Protein AF-A0A8E2F9S1-F1 (afdb_monomer)

Nearest PDB structures (foldseek):
  6ywy-assembly1_S  TM=9.553E-01  e=2.170E-17  Neurospora crassa
  5mrc-assembly1_S  TM=6.883E-01  e=2.221E-14  Saccharomyces cerevisiae
  6xyw-assembly1_Ax  TM=8.025E-01  e=1.502E-08  Arabidopsis thaliana
  8apo-assembly1_Av  TM=7.778E-01  e=6.413E-06  Polytomella magna
  6yxy-assembly1_A1  TM=6.066E-01  e=1.728E-06  Trypanosoma brucei brucei

Structure (mmCIF, N/CA/C/O backbone):
data_AF-A0A8E2F9S1-F1
#
_entry.id   AF-A0A8E2F9S1-F1
#
loop_
_atom_site.group_PDB
_atom_site.id
_atom_site.type_symbol
_atom_site.label_atom_id
_atom_site.label_alt_id
_atom_site.label_comp_id
_atom_site.label_asym_id
_atom_site.label_entity_id
_atom_site.label_seq_id
_atom_site.pdbx_PDB_ins_code
_atom_site.Cartn_x
_atom_site.Cartn_y
_atom_site.Cartn_z
_atom_site.occupancy
_atom_site.B_iso_or_equiv
_atom_site.auth_seq_id
_atom_site.auth_comp_id
_atom_site.auth_asym_id
_atom_site.auth_atom_id
_atom_site.pdbx_PDB_model_num
ATOM 1 N N . MET A 1 1 ? 66.927 34.282 13.862 1.00 52.62 1 MET A N 1
ATOM 2 C CA . MET A 1 1 ? 66.039 33.132 14.138 1.00 52.62 1 MET A CA 1
ATOM 3 C C . MET A 1 1 ? 65.272 33.416 15.421 1.00 52.62 1 MET A C 1
ATOM 5 O O . MET A 1 1 ? 65.876 33.395 16.481 1.00 52.62 1 MET A O 1
ATOM 9 N N . THR A 1 2 ? 63.978 33.720 15.330 1.00 56.97 2 THR A N 1
ATOM 10 C CA . THR A 1 2 ? 63.054 33.782 16.477 1.00 56.97 2 THR A CA 1
ATOM 11 C C . THR A 1 2 ? 61.694 33.226 16.023 1.00 56.97 2 THR A C 1
ATOM 13 O O . THR A 1 2 ? 61.196 33.645 14.975 1.00 56.97 2 THR A O 1
ATOM 16 N N . PRO A 1 3 ? 61.105 32.235 16.719 1.00 60.38 3 PRO A N 1
ATOM 17 C CA . PRO A 1 3 ? 59.860 31.612 16.282 1.00 60.38 3 PRO A CA 1
ATOM 18 C C . PRO A 1 3 ? 58.632 32.412 16.741 1.00 60.38 3 PRO A C 1
ATOM 20 O O . PRO A 1 3 ? 58.531 32.848 17.886 1.00 60.38 3 PRO A O 1
ATOM 23 N N . ARG A 1 4 ? 57.668 32.578 15.829 1.00 46.56 4 ARG A N 1
ATOM 24 C CA . ARG A 1 4 ? 56.371 33.220 16.076 1.00 46.56 4 ARG A CA 1
ATOM 25 C C . ARG A 1 4 ? 55.439 32.220 16.772 1.00 46.56 4 ARG A C 1
ATOM 27 O O . ARG A 1 4 ? 55.034 31.232 16.165 1.00 46.56 4 ARG A O 1
ATOM 34 N N . LEU A 1 5 ? 55.106 32.468 18.037 1.00 54.34 5 LEU A N 1
ATOM 35 C CA . LEU A 1 5 ? 54.156 31.663 18.812 1.00 54.34 5 LEU A CA 1
ATOM 36 C C . LEU A 1 5 ? 52.737 31.810 18.230 1.00 54.34 5 LEU A C 1
ATOM 38 O O . LEU A 1 5 ? 52.198 32.913 18.162 1.00 54.34 5 LEU A O 1
ATOM 42 N N . SER A 1 6 ? 52.137 30.698 17.794 1.00 53.41 6 SER A N 1
ATOM 43 C CA . SER A 1 6 ? 50.745 30.630 17.335 1.00 53.41 6 SER A CA 1
ATOM 44 C C . SER A 1 6 ? 49.848 30.187 18.490 1.00 53.41 6 SER A C 1
ATOM 46 O O . SER A 1 6 ? 49.828 29.017 18.866 1.00 53.41 6 SER A O 1
ATOM 48 N N . THR A 1 7 ? 49.092 31.121 19.057 1.00 58.75 7 THR A N 1
ATOM 49 C CA . THR A 1 7 ? 48.005 30.839 19.996 1.00 58.75 7 THR A CA 1
ATOM 50 C C . THR A 1 7 ? 46.744 30.475 19.208 1.00 58.75 7 THR A C 1
ATOM 52 O O . THR A 1 7 ? 46.027 31.338 18.706 1.00 58.75 7 THR A O 1
ATOM 55 N N . ARG A 1 8 ? 46.445 29.177 19.071 1.00 49.56 8 ARG A N 1
ATOM 56 C CA . ARG A 1 8 ? 45.107 28.735 18.643 1.00 49.56 8 ARG A CA 1
ATOM 57 C C . ARG A 1 8 ? 44.165 28.799 19.841 1.00 49.56 8 ARG A C 1
ATOM 59 O O . ARG A 1 8 ? 44.206 27.938 20.713 1.00 49.56 8 ARG A O 1
ATOM 66 N N . LEU A 1 9 ? 43.308 29.816 19.866 1.00 54.69 9 LEU A N 1
ATOM 67 C CA . LEU A 1 9 ? 42.156 29.868 20.762 1.00 54.69 9 LEU A CA 1
ATOM 68 C C . LEU A 1 9 ? 41.190 28.729 20.398 1.00 54.69 9 LEU A C 1
ATOM 70 O O . LEU A 1 9 ? 40.634 28.687 19.301 1.00 54.69 9 LEU A O 1
ATOM 74 N N . SER A 1 10 ? 41.023 27.787 21.324 1.00 55.84 10 SER A N 1
ATOM 75 C CA . SER A 1 10 ? 40.004 26.739 21.272 1.00 55.84 10 SER A CA 1
ATOM 76 C C . SER A 1 10 ? 38.640 27.355 21.588 1.00 55.84 10 SER A C 1
ATOM 78 O O . SER A 1 10 ? 38.343 27.624 22.751 1.00 55.84 10 SER A O 1
ATOM 80 N N . TYR A 1 11 ? 37.799 27.567 20.576 1.00 64.06 11 TYR A N 1
ATOM 81 C CA . TYR A 1 11 ? 36.396 27.917 20.800 1.00 64.06 11 TYR A CA 1
ATOM 82 C C . TYR A 1 11 ? 35.568 26.650 21.075 1.00 64.06 11 TYR A C 1
ATOM 84 O O . TYR A 1 11 ? 35.703 25.670 20.337 1.00 64.06 11 TYR A O 1
ATOM 92 N N . PRO A 1 12 ? 34.697 26.643 22.101 1.00 65.62 12 PRO A N 1
ATOM 93 C CA . PRO A 1 12 ? 33.777 25.534 22.324 1.00 65.62 12 PRO A CA 1
ATOM 94 C C . PRO A 1 12 ? 32.719 25.479 21.204 1.00 65.62 12 PRO A C 1
ATOM 96 O O . PRO A 1 12 ? 32.306 26.529 20.701 1.00 65.62 12 PRO A O 1
ATOM 99 N N . PRO A 1 13 ? 32.230 24.288 20.811 1.00 53.56 13 PRO A N 1
ATOM 100 C CA . PRO A 1 13 ? 31.151 24.191 19.840 1.00 53.56 13 PRO A CA 1
ATOM 101 C C . PRO A 1 13 ? 29.851 24.725 20.455 1.00 53.56 13 PRO A C 1
ATOM 103 O O . PRO A 1 13 ? 29.312 24.155 21.405 1.00 53.56 13 PRO A O 1
ATOM 106 N N . LEU A 1 14 ? 29.338 25.824 19.898 1.00 53.44 14 LEU A N 1
ATOM 107 C CA . LEU A 1 14 ? 28.022 26.350 20.243 1.00 53.44 14 LEU A CA 1
ATOM 108 C C . LEU A 1 14 ? 26.940 25.352 19.820 1.00 53.44 14 LEU A C 1
ATOM 110 O O . LEU A 1 14 ? 26.700 25.104 18.637 1.00 53.44 14 LEU A O 1
ATOM 114 N N . ILE A 1 15 ? 26.273 24.795 20.823 1.00 52.88 15 ILE A N 1
ATOM 115 C CA . ILE A 1 15 ? 25.060 24.002 20.684 1.00 52.88 15 ILE A CA 1
ATOM 116 C C . ILE A 1 15 ? 23.927 24.933 20.227 1.00 52.88 15 ILE A C 1
ATOM 118 O O . ILE A 1 15 ? 23.469 25.791 20.971 1.00 52.88 15 ILE A O 1
ATOM 122 N N . GLY A 1 16 ? 23.502 24.732 18.978 1.00 53.75 16 GLY A N 1
ATOM 123 C CA . GLY A 1 16 ? 22.133 24.882 18.481 1.00 53.75 16 GLY A CA 1
ATOM 124 C C . GLY A 1 16 ? 21.368 26.170 18.792 1.00 53.75 16 GLY A C 1
ATOM 125 O O . GLY A 1 16 ? 20.613 26.221 19.757 1.00 53.75 16 GLY A O 1
ATOM 126 N N . LEU A 1 17 ? 21.372 27.117 17.851 1.00 51.41 17 LEU A N 1
ATOM 127 C CA . LEU A 1 17 ? 20.273 28.071 17.691 1.00 51.41 17 LEU A CA 1
ATOM 128 C C . LEU A 1 17 ? 19.871 28.178 16.214 1.00 51.41 17 LEU A C 1
ATOM 130 O O . LEU A 1 17 ? 20.616 28.674 15.379 1.00 51.41 17 LEU A O 1
ATOM 134 N N . LEU A 1 18 ? 18.667 27.666 15.938 1.00 51.56 18 LEU A N 1
ATOM 135 C CA . LEU A 1 18 ? 17.682 28.147 14.964 1.00 51.56 18 LEU A CA 1
ATOM 136 C C . LEU A 1 18 ? 18.242 28.698 13.639 1.00 51.56 18 LEU A C 1
ATOM 138 O O . LEU A 1 18 ? 18.649 29.853 13.545 1.00 51.56 18 LEU A O 1
ATOM 142 N N . SER A 1 19 ? 18.139 27.895 12.575 1.00 49.69 19 SER A N 1
ATOM 143 C CA . SER A 1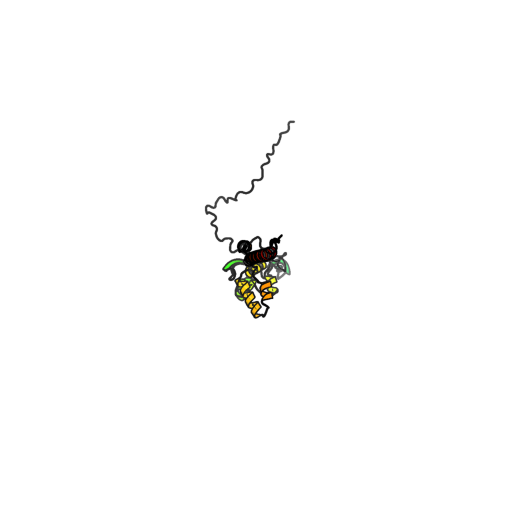 19 ? 18.320 28.353 11.193 1.00 49.69 19 SER A CA 1
ATOM 144 C C . SER A 1 19 ? 17.330 29.486 10.881 1.00 49.69 19 SER A C 1
ATOM 146 O O . SER A 1 19 ? 16.155 29.256 10.594 1.00 49.69 19 SER A O 1
ATOM 148 N N . ARG A 1 20 ? 17.805 30.731 10.970 1.00 49.84 20 ARG A N 1
ATOM 149 C CA . ARG A 1 20 ? 17.087 31.928 10.534 1.00 49.84 20 ARG A CA 1
ATOM 150 C C . ARG A 1 20 ? 17.219 32.025 9.017 1.00 49.84 20 ARG A C 1
ATOM 152 O O . ARG A 1 20 ? 18.251 32.440 8.503 1.00 49.84 20 ARG A O 1
ATOM 159 N N . ARG A 1 21 ? 16.176 31.629 8.284 1.00 59.28 21 ARG A N 1
ATOM 160 C CA . ARG A 1 21 ? 16.015 32.039 6.881 1.00 59.28 21 ARG A CA 1
ATOM 161 C C . ARG A 1 21 ? 15.730 33.545 6.875 1.00 59.28 21 ARG A C 1
ATOM 163 O O . ARG A 1 21 ? 14.731 33.971 7.441 1.00 59.28 21 ARG A O 1
ATOM 170 N N . THR A 1 22 ? 16.607 34.336 6.268 1.00 63.94 22 THR A N 1
ATOM 171 C CA . THR A 1 22 ? 16.687 35.803 6.416 1.00 63.94 22 THR A CA 1
ATOM 172 C C . THR A 1 22 ? 15.621 36.615 5.669 1.00 63.94 22 THR A C 1
ATOM 174 O O . THR A 1 22 ? 15.589 37.827 5.829 1.00 63.94 22 THR A O 1
ATOM 177 N N . PHE A 1 23 ? 14.720 35.989 4.902 1.00 61.00 23 PHE A N 1
ATOM 178 C CA . PHE A 1 23 ? 13.752 36.712 4.055 1.00 61.00 23 PHE A CA 1
ATOM 179 C C . PHE A 1 23 ? 12.280 36.310 4.244 1.00 61.00 23 PHE A C 1
ATOM 181 O O . PHE A 1 23 ? 11.447 36.623 3.402 1.00 61.00 23 PHE A O 1
ATOM 188 N N . SER A 1 24 ? 11.923 35.612 5.325 1.00 57.34 24 SER A N 1
ATOM 189 C CA . SER A 1 24 ? 10.526 35.221 5.576 1.00 57.34 24 SER A CA 1
ATOM 190 C C . SER A 1 24 ? 9.942 36.023 6.740 1.00 57.34 24 SER A C 1
ATOM 192 O 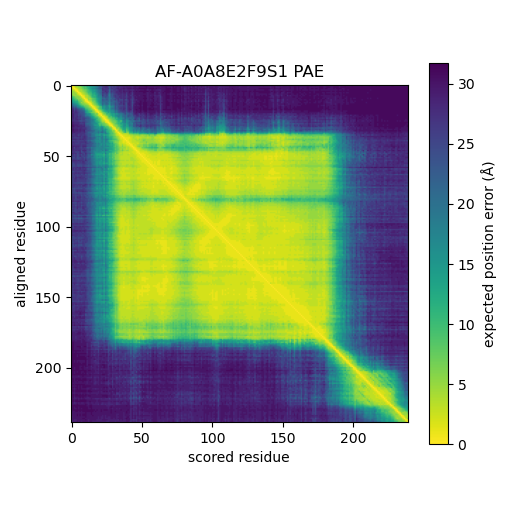O . SER A 1 24 ? 10.261 35.741 7.890 1.00 57.34 24 SER A O 1
ATOM 194 N N . THR A 1 25 ? 9.083 37.006 6.451 1.00 58.59 25 THR A N 1
ATOM 195 C CA . THR A 1 25 ? 8.365 37.819 7.459 1.00 58.59 25 THR A CA 1
ATOM 196 C C . THR A 1 25 ? 7.097 37.148 7.985 1.00 58.59 25 THR A C 1
ATOM 198 O O . THR A 1 25 ? 6.573 37.540 9.025 1.00 58.59 25 THR A O 1
ATOM 201 N N . THR A 1 26 ? 6.599 36.108 7.311 1.00 62.69 26 THR A N 1
ATOM 202 C CA . THR A 1 26 ? 5.490 35.308 7.831 1.00 62.69 26 THR A CA 1
ATOM 203 C C . THR A 1 26 ? 5.991 34.480 9.009 1.00 62.69 26 THR A C 1
ATOM 205 O O . THR A 1 26 ? 6.916 33.675 8.838 1.00 62.69 26 THR A O 1
ATOM 208 N N . SER A 1 27 ? 5.370 34.631 10.186 1.00 60.75 27 SER A N 1
ATOM 209 C CA . SER A 1 27 ? 5.527 33.650 11.261 1.00 60.75 27 SER A CA 1
ATOM 210 C C . SER A 1 27 ? 5.254 32.267 10.670 1.00 60.75 27 SER A C 1
ATOM 212 O O . SER A 1 27 ? 4.405 32.126 9.783 1.00 60.75 27 SER A O 1
ATOM 214 N N . ALA A 1 28 ? 6.011 31.250 11.088 1.00 55.88 28 ALA A N 1
ATOM 215 C CA . ALA A 1 28 ? 5.680 29.877 10.743 1.00 55.88 28 ALA A CA 1
ATOM 216 C C . ALA A 1 28 ? 4.325 29.575 11.388 1.00 55.88 28 ALA A C 1
ATOM 218 O O . ALA A 1 28 ? 4.248 29.072 12.507 1.00 55.88 28 ALA A O 1
ATOM 219 N N . CYS A 1 29 ? 3.243 29.945 10.705 1.00 40.78 29 CYS A N 1
ATOM 220 C CA . CYS A 1 29 ? 1.934 29.416 10.976 1.00 40.78 29 CYS A CA 1
ATOM 221 C C . CYS A 1 29 ? 2.131 27.904 11.031 1.00 40.78 29 CYS A C 1
ATOM 223 O O . CYS A 1 29 ? 2.765 27.312 10.150 1.00 40.78 29 CYS A O 1
ATOM 225 N N . LEU A 1 30 ? 1.658 27.294 12.116 1.00 50.62 30 LEU A N 1
ATOM 226 C CA . LEU A 1 30 ? 1.561 25.849 12.285 1.00 50.62 30 LEU A CA 1
ATOM 227 C C . LEU A 1 30 ? 0.539 25.312 11.276 1.00 50.62 30 LEU A C 1
ATOM 229 O O . LEU A 1 30 ? -0.478 24.734 11.637 1.00 50.62 30 LEU A O 1
ATOM 233 N N . ALA A 1 31 ? 0.753 25.572 9.992 1.00 50.75 31 ALA A N 1
ATOM 234 C CA . ALA A 1 31 ? -0.027 24.990 8.940 1.00 50.75 31 ALA A CA 1
ATOM 235 C C . ALA A 1 31 ? 0.140 23.471 9.053 1.00 50.75 31 ALA A C 1
ATOM 237 O O . ALA A 1 31 ? 1.223 22.964 9.369 1.00 50.75 31 ALA A O 1
ATOM 238 N N . ASP A 1 32 ? -0.946 22.758 8.769 1.00 54.75 32 ASP A N 1
ATOM 239 C CA . ASP A 1 32 ? -1.101 21.298 8.731 1.00 54.75 32 ASP A CA 1
ATOM 240 C C . ASP A 1 32 ? -0.203 20.602 7.668 1.00 54.75 32 ASP A C 1
ATOM 242 O O . ASP A 1 32 ? -0.564 19.621 7.012 1.00 54.75 32 ASP A O 1
ATOM 246 N N . ILE A 1 33 ? 1.018 21.099 7.463 1.00 53.12 33 ILE A N 1
ATOM 247 C CA . ILE A 1 33 ? 1.984 20.682 6.444 1.00 53.12 33 ILE A CA 1
ATOM 248 C C . ILE A 1 33 ? 2.510 19.260 6.733 1.00 53.12 33 ILE A C 1
ATOM 250 O O . ILE A 1 33 ? 3.060 18.607 5.844 1.00 53.12 33 ILE A O 1
ATOM 254 N N . GLY A 1 34 ? 2.314 18.742 7.952 1.00 60.06 34 GLY A N 1
ATOM 255 C CA . GLY A 1 34 ? 2.818 17.434 8.382 1.00 60.06 34 GLY A CA 1
ATOM 256 C C . GLY A 1 34 ? 1.763 16.364 8.664 1.00 60.06 34 GLY A C 1
ATOM 257 O O . GLY A 1 34 ? 2.061 15.184 8.488 1.00 60.06 34 GLY A O 1
ATOM 258 N N . SER A 1 35 ? 0.537 16.732 9.055 1.00 70.00 35 SER A N 1
ATOM 259 C CA . SER A 1 35 ? -0.456 15.804 9.637 1.00 70.00 35 SER A CA 1
ATOM 260 C C . SER A 1 35 ? -0.994 14.746 8.663 1.00 70.00 35 SER A C 1
ATOM 262 O O . SER A 1 35 ? -1.555 13.731 9.079 1.00 70.00 35 SER A O 1
ATOM 264 N N . HIS A 1 36 ? -0.769 14.951 7.366 1.00 82.94 36 HIS A N 1
ATOM 265 C CA . HIS A 1 36 ? -1.200 14.083 6.275 1.00 82.94 36 HIS A CA 1
ATOM 266 C C . HIS A 1 36 ? -0.135 13.062 5.826 1.00 82.94 36 HIS A C 1
ATOM 268 O O . HIS A 1 36 ? -0.418 12.210 4.983 1.00 82.94 36 HIS A O 1
ATOM 274 N N . ARG A 1 37 ? 1.111 13.134 6.316 1.00 87.94 37 ARG A N 1
ATOM 275 C CA . ARG A 1 37 ? 2.156 12.148 5.977 1.00 87.94 37 ARG A CA 1
ATOM 276 C C . ARG A 1 37 ? 2.021 10.910 6.858 1.00 87.94 37 ARG A C 1
ATOM 278 O O . ARG A 1 37 ? 1.741 11.020 8.046 1.00 87.94 37 ARG A O 1
ATOM 285 N N . ILE A 1 38 ? 2.308 9.731 6.303 1.00 88.38 38 ILE A N 1
ATOM 286 C CA . ILE A 1 38 ? 2.265 8.469 7.069 1.00 88.38 38 ILE A CA 1
ATOM 287 C C . ILE A 1 38 ? 3.197 8.515 8.284 1.00 88.38 38 ILE A C 1
ATOM 289 O O . ILE A 1 38 ? 2.829 8.045 9.354 1.00 88.38 38 ILE A O 1
ATOM 293 N N . GLU A 1 39 ? 4.372 9.125 8.136 1.00 87.31 39 GLU A N 1
ATOM 294 C CA . GLU A 1 39 ? 5.349 9.273 9.220 1.00 87.31 39 GLU A CA 1
ATOM 295 C C . GLU A 1 39 ? 4.801 10.078 10.404 1.00 87.31 39 GLU A C 1
ATOM 297 O O . GLU A 1 39 ? 5.100 9.745 11.541 1.00 87.31 39 GLU A O 1
ATOM 302 N N . ALA A 1 40 ? 3.951 11.080 10.159 1.00 88.00 40 ALA A N 1
ATOM 303 C CA . ALA A 1 40 ? 3.324 11.867 11.221 1.00 88.00 40 ALA A CA 1
ATOM 304 C C . ALA A 1 40 ? 2.119 11.156 11.858 1.00 88.00 40 ALA A C 1
ATOM 306 O O . ALA A 1 40 ? 1.779 11.407 13.011 1.00 88.00 40 ALA A O 1
ATOM 307 N N . LEU A 1 41 ? 1.455 10.262 11.115 1.00 87.06 41 LEU A N 1
ATOM 308 C CA . LEU A 1 41 ? 0.332 9.469 11.628 1.00 87.06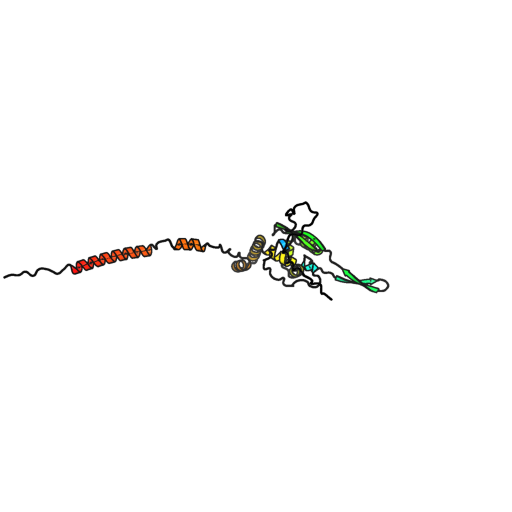 41 LEU A CA 1
ATOM 309 C C . LEU A 1 41 ? 0.780 8.389 12.621 1.00 87.06 41 LEU A C 1
ATOM 311 O O . LEU A 1 41 ? -0.052 7.884 13.383 1.00 87.06 41 LEU A O 1
ATOM 315 N N . ILE A 1 42 ? 2.057 8.013 12.589 1.00 87.44 42 ILE A N 1
ATOM 316 C CA . ILE A 1 42 ? 2.658 6.955 13.396 1.00 87.44 42 ILE A CA 1
ATOM 317 C C . ILE A 1 42 ? 3.488 7.604 14.510 1.00 87.44 42 ILE A C 1
ATOM 319 O O . ILE A 1 42 ? 4.359 8.418 14.216 1.00 87.44 42 ILE A O 1
ATOM 323 N N . PRO A 1 43 ? 3.266 7.255 15.788 1.00 85.44 43 PRO A N 1
ATOM 324 C CA . PRO A 1 43 ? 4.086 7.799 16.863 1.00 85.44 43 PRO A CA 1
ATOM 325 C C . PRO A 1 43 ? 5.521 7.265 16.751 1.00 85.44 43 PRO A C 1
ATOM 327 O O . PRO A 1 43 ? 5.722 6.077 16.501 1.00 85.44 43 PRO A O 1
ATOM 330 N N . GLN A 1 44 ? 6.512 8.133 16.965 1.00 85.19 44 GLN A N 1
ATOM 331 C CA . GLN A 1 44 ? 7.935 7.821 16.750 1.00 85.19 44 GLN A CA 1
ATOM 332 C C . GLN A 1 44 ? 8.413 6.593 17.544 1.00 85.19 44 GLN A C 1
ATOM 334 O O . GLN A 1 44 ? 9.203 5.804 17.037 1.00 85.19 44 GLN A O 1
ATOM 339 N N . ASN A 1 45 ? 7.865 6.386 18.745 1.00 87.31 45 ASN A N 1
ATOM 340 C CA . ASN A 1 45 ? 8.262 5.308 19.656 1.00 87.31 45 ASN A CA 1
ATOM 341 C C . ASN A 1 45 ? 7.390 4.041 19.534 1.00 87.31 45 ASN A C 1
ATOM 343 O O . ASN A 1 45 ? 7.439 3.172 20.405 1.00 87.31 45 ASN A O 1
ATOM 347 N N . ALA A 1 46 ? 6.543 3.919 18.503 1.00 88.25 46 ALA A N 1
ATOM 348 C CA . ALA A 1 46 ? 5.756 2.702 18.313 1.00 88.25 46 ALA A CA 1
ATOM 349 C C . ALA A 1 46 ? 6.626 1.531 17.844 1.00 88.25 46 ALA A C 1
ATOM 351 O O . ALA A 1 46 ? 7.276 1.594 16.802 1.00 88.25 46 ALA A O 1
ATOM 352 N N . ARG A 1 47 ? 6.534 0.408 18.563 1.00 91.75 47 ARG A N 1
ATOM 353 C CA . ARG A 1 47 ? 7.092 -0.873 18.125 1.00 91.75 47 ARG A CA 1
ATOM 354 C C . ARG A 1 47 ? 6.163 -1.516 17.092 1.00 91.75 47 ARG A C 1
ATOM 356 O O . ARG A 1 47 ? 5.174 -2.155 17.448 1.00 91.75 47 ARG A O 1
ATOM 363 N N . ILE A 1 48 ? 6.466 -1.303 15.815 1.00 91.88 48 ILE A N 1
ATOM 364 C CA . ILE A 1 48 ? 5.738 -1.888 14.680 1.00 91.88 48 ILE A CA 1
ATOM 365 C C . ILE A 1 48 ? 6.370 -3.248 14.352 1.00 91.88 48 ILE A C 1
ATOM 367 O O . ILE A 1 48 ? 7.595 -3.339 14.366 1.00 91.88 48 ILE A O 1
ATOM 371 N N . PRO A 1 49 ? 5.579 -4.295 14.054 1.00 94.19 49 PRO A N 1
ATOM 372 C CA . PRO A 1 49 ? 6.122 -5.558 13.569 1.00 94.19 49 PRO A CA 1
ATOM 373 C C . PRO A 1 49 ? 6.906 -5.377 12.269 1.00 94.19 49 PRO A C 1
ATOM 375 O O . PRO A 1 49 ? 6.493 -4.605 11.395 1.00 94.19 49 PRO A O 1
ATOM 378 N N . ASP A 1 50 ? 7.977 -6.146 12.110 1.00 95.50 50 ASP A N 1
ATOM 379 C CA . ASP A 1 50 ? 8.741 -6.155 10.869 1.00 95.50 50 ASP A CA 1
ATOM 380 C C . ASP A 1 50 ? 7.882 -6.650 9.702 1.00 95.50 50 ASP A C 1
ATOM 382 O O . ASP A 1 50 ? 6.990 -7.491 9.846 1.00 95.50 50 ASP A O 1
ATOM 386 N N . TYR A 1 51 ? 8.115 -6.073 8.528 1.00 96.31 51 TYR A N 1
ATOM 387 C CA . TYR A 1 51 ? 7.420 -6.479 7.314 1.00 96.31 51 TYR A CA 1
ATOM 388 C C . TYR A 1 51 ? 7.977 -7.834 6.840 1.00 96.31 51 TYR A C 1
ATOM 390 O O . TYR A 1 51 ? 9.193 -7.924 6.659 1.00 96.31 51 TYR A O 1
ATOM 398 N N . PRO A 1 52 ? 7.139 -8.862 6.584 1.00 96.94 52 PRO A N 1
ATOM 399 C CA . PRO A 1 52 ? 7.595 -10.237 6.338 1.00 96.94 52 PRO A CA 1
ATOM 400 C C . PRO A 1 52 ? 8.592 -10.389 5.183 1.00 96.94 52 PRO A C 1
ATOM 402 O O . PRO A 1 52 ? 9.461 -11.248 5.243 1.00 96.94 52 PRO A O 1
ATOM 405 N N . TYR A 1 53 ? 8.495 -9.552 4.145 1.00 96.19 53 TYR A N 1
ATOM 406 C CA . TYR A 1 53 ? 9.379 -9.623 2.973 1.00 96.19 53 TYR A CA 1
ATOM 407 C C . TYR A 1 53 ? 10.545 -8.621 3.017 1.00 96.19 53 TYR A C 1
ATOM 409 O O . TYR A 1 53 ? 11.318 -8.538 2.065 1.00 96.19 53 TYR A O 1
ATOM 417 N N . GLY A 1 54 ? 10.668 -7.839 4.095 1.00 96.81 54 GLY A N 1
ATOM 418 C CA . GLY A 1 54 ? 11.712 -6.826 4.249 1.00 96.81 54 GLY A CA 1
ATOM 419 C C . GLY A 1 54 ? 11.639 -5.654 3.249 1.00 96.81 54 GLY A C 1
ATOM 420 O O . GLY A 1 54 ? 10.759 -5.578 2.384 1.00 96.81 54 GLY A O 1
ATOM 421 N N . PRO A 1 55 ? 12.532 -4.660 3.382 1.00 96.69 55 PRO A N 1
ATOM 422 C CA . PRO A 1 55 ? 12.610 -3.549 2.442 1.00 96.69 55 PRO A CA 1
ATOM 423 C C . PRO A 1 55 ? 13.185 -3.983 1.090 1.00 96.69 55 PRO A C 1
ATOM 425 O O . PRO A 1 55 ? 14.042 -4.858 0.994 1.00 96.69 55 PRO A O 1
ATOM 428 N N . SER A 1 56 ? 12.759 -3.312 0.020 1.00 96.62 56 SER A N 1
ATOM 429 C CA . SER A 1 56 ? 13.360 -3.509 -1.300 1.00 96.62 56 SER A CA 1
ATOM 430 C C . SER A 1 56 ? 14.749 -2.863 -1.372 1.00 96.62 56 SER A C 1
ATOM 432 O O . SER A 1 56 ? 14.923 -1.695 -1.010 1.00 9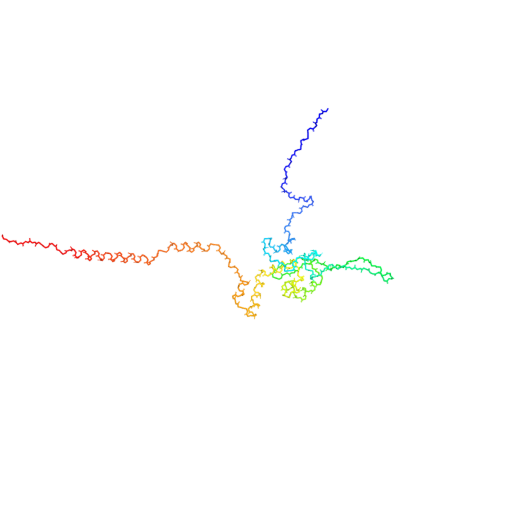6.62 56 SER A O 1
ATOM 434 N N . HIS A 1 57 ? 15.732 -3.615 -1.868 1.00 95.81 57 HIS A N 1
ATOM 435 C CA . HIS A 1 57 ? 17.123 -3.162 -1.988 1.00 95.81 57 HIS A CA 1
ATOM 436 C C . HIS A 1 57 ? 17.439 -2.560 -3.364 1.00 95.81 57 HIS A C 1
ATOM 438 O O . HIS A 1 57 ? 18.204 -1.603 -3.453 1.00 95.81 57 HIS A O 1
ATOM 444 N N . ILE A 1 58 ? 16.798 -3.074 -4.421 1.00 94.38 58 ILE A N 1
ATOM 445 C CA . ILE A 1 58 ? 17.060 -2.692 -5.819 1.00 94.38 58 ILE A CA 1
ATOM 446 C C . ILE A 1 58 ? 16.458 -1.319 -6.139 1.00 94.38 58 ILE A C 1
ATOM 448 O O . ILE A 1 58 ? 17.125 -0.445 -6.680 1.00 94.38 58 ILE A O 1
ATOM 452 N N . TYR A 1 59 ? 15.191 -1.103 -5.776 1.00 96.50 59 TYR A N 1
ATOM 453 C CA . TYR A 1 59 ? 14.477 0.140 -6.058 1.00 96.50 59 TYR A CA 1
ATOM 454 C C . TYR A 1 59 ? 14.018 0.801 -4.758 1.00 96.50 59 TYR A C 1
ATOM 456 O O . TYR A 1 59 ? 12.836 0.858 -4.449 1.00 96.50 59 TYR A O 1
ATOM 464 N N . LYS A 1 60 ? 14.964 1.341 -3.977 1.00 97.38 60 LYS A N 1
ATOM 465 C CA . LYS A 1 60 ? 14.708 1.917 -2.635 1.00 97.38 60 LYS A CA 1
ATOM 466 C C . LYS A 1 60 ? 13.599 2.976 -2.614 1.00 97.38 60 LYS A C 1
ATOM 468 O O . LYS A 1 60 ? 12.948 3.184 -1.592 1.00 97.38 60 LYS A O 1
ATOM 473 N N . GLN A 1 61 ? 13.359 3.629 -3.748 1.00 96.62 61 GLN A N 1
ATOM 474 C CA . GLN A 1 61 ? 12.263 4.569 -3.934 1.00 96.62 61 GLN A CA 1
ATOM 475 C C . GLN A 1 61 ? 10.881 3.942 -3.670 1.00 96.62 61 GLN A C 1
ATOM 477 O O . GLN A 1 61 ? 10.023 4.621 -3.098 1.00 96.62 61 GLN A O 1
ATOM 482 N N . SER A 1 62 ? 10.668 2.662 -4.016 1.00 97.12 62 SER A N 1
ATOM 483 C CA . SER A 1 62 ? 9.393 1.975 -3.774 1.00 97.12 62 SER A CA 1
ATOM 484 C C . SER A 1 62 ? 9.098 1.740 -2.299 1.00 97.12 62 SER A C 1
ATOM 486 O O . SER A 1 62 ? 7.935 1.625 -1.929 1.00 97.12 62 SER A O 1
ATOM 488 N N . ASN A 1 63 ? 10.114 1.767 -1.429 1.00 97.00 63 ASN A N 1
ATOM 489 C CA . ASN A 1 63 ? 9.908 1.641 0.016 1.00 97.00 63 ASN A CA 1
ATOM 490 C C . ASN A 1 63 ? 9.137 2.830 0.613 1.00 97.00 63 ASN A C 1
ATOM 492 O O . ASN A 1 63 ? 8.594 2.693 1.705 1.00 97.00 63 ASN A O 1
ATOM 496 N N . LYS A 1 64 ? 9.093 3.974 -0.092 1.00 95.44 64 LYS A N 1
ATOM 497 C CA . LYS A 1 64 ? 8.499 5.245 0.358 1.00 95.44 64 LYS A CA 1
ATOM 498 C C . LYS A 1 64 ? 7.059 5.483 -0.144 1.00 95.44 64 LYS A C 1
ATOM 500 O O . LYS A 1 64 ? 6.586 6.622 -0.187 1.00 95.44 64 LYS A O 1
ATOM 505 N N . GLY A 1 65 ? 6.361 4.453 -0.617 1.00 96.69 65 GLY A N 1
ATOM 506 C CA . GLY A 1 65 ? 5.003 4.610 -1.137 1.00 96.69 65 GLY A CA 1
ATOM 507 C C . GLY A 1 65 ? 4.337 3.293 -1.510 1.00 96.69 65 GLY A C 1
ATOM 508 O O . GLY A 1 65 ? 4.816 2.227 -1.142 1.00 96.69 65 GLY A O 1
ATOM 509 N N . LEU A 1 66 ? 3.237 3.378 -2.257 1.00 98.00 66 LEU A N 1
ATOM 510 C CA . LEU A 1 66 ? 2.473 2.225 -2.730 1.00 98.00 66 LEU A CA 1
ATOM 511 C C . LEU A 1 66 ? 2.748 1.999 -4.222 1.00 98.00 66 LEU A C 1
ATOM 513 O O . LEU A 1 66 ? 2.168 2.655 -5.086 1.00 98.00 66 LEU A O 1
ATOM 517 N N . TYR A 1 67 ? 3.669 1.084 -4.523 1.00 98.12 67 TYR A N 1
ATOM 518 C CA . TYR A 1 67 ? 4.128 0.828 -5.894 1.00 98.12 67 TYR A CA 1
ATOM 519 C C . TYR A 1 67 ? 3.489 -0.422 -6.512 1.00 98.12 67 TYR A C 1
ATOM 521 O O . TYR A 1 67 ? 3.522 -0.576 -7.734 1.00 98.12 67 TYR A O 1
ATOM 529 N N . GLY A 1 68 ? 2.883 -1.300 -5.702 1.00 96.50 68 GLY A N 1
ATOM 530 C CA . GLY A 1 68 ? 2.202 -2.503 -6.189 1.00 96.50 68 GLY A CA 1
ATOM 531 C C . GLY A 1 68 ? 3.160 -3.467 -6.885 1.00 96.50 68 GLY A C 1
ATOM 532 O O . GLY A 1 68 ? 2.885 -3.915 -7.992 1.00 96.50 68 GLY A O 1
ATOM 533 N N . GLY A 1 69 ? 4.357 -3.651 -6.319 1.00 95.62 69 GLY A N 1
ATOM 534 C CA . GLY A 1 69 ? 5.435 -4.444 -6.927 1.00 95.62 69 GLY A CA 1
ATOM 535 C C . GLY A 1 69 ? 6.083 -3.829 -8.178 1.00 95.62 69 GLY A C 1
ATOM 536 O O . GLY A 1 69 ? 7.049 -4.385 -8.698 1.00 95.62 69 GLY A O 1
ATOM 537 N N . SER A 1 70 ? 5.601 -2.675 -8.657 1.00 96.31 70 SER A N 1
ATOM 538 C CA . SER A 1 70 ? 6.164 -2.011 -9.836 1.00 96.31 70 SER A CA 1
ATOM 539 C C . SER A 1 70 ? 7.541 -1.432 -9.518 1.00 96.31 70 SER A C 1
ATOM 541 O O . SER A 1 70 ? 7.708 -0.657 -8.573 1.00 96.31 70 SER A O 1
ATOM 543 N N . ARG A 1 71 ? 8.528 -1.782 -10.339 1.00 96.69 71 ARG A N 1
ATOM 544 C CA . ARG A 1 71 ? 9.921 -1.340 -10.227 1.00 96.69 71 ARG A CA 1
ATOM 545 C C . ARG A 1 71 ? 10.425 -0.850 -11.576 1.00 96.69 71 ARG A C 1
ATOM 547 O O . ARG A 1 71 ? 9.804 -1.126 -12.599 1.00 96.69 71 ARG A O 1
ATOM 554 N N . ILE A 1 72 ? 11.545 -0.132 -11.564 1.00 97.69 72 ILE A N 1
ATOM 555 C CA . ILE A 1 72 ? 12.246 0.226 -12.796 1.00 97.69 72 ILE A CA 1
ATOM 556 C C . ILE A 1 72 ? 12.666 -1.050 -13.539 1.00 97.69 72 ILE A C 1
ATOM 558 O O . ILE A 1 72 ? 13.172 -1.995 -12.928 1.00 97.69 72 ILE A O 1
ATOM 562 N N . GLN A 1 73 ? 12.409 -1.091 -14.840 1.00 97.56 73 GLN A N 1
ATOM 563 C CA . GLN A 1 73 ? 12.877 -2.151 -15.727 1.00 97.56 73 GLN A CA 1
ATOM 564 C C . GLN A 1 73 ? 14.041 -1.624 -16.561 1.00 97.56 73 GLN A C 1
ATOM 566 O O . GLN A 1 73 ? 14.069 -0.447 -16.921 1.00 97.56 73 GLN A O 1
ATOM 571 N N . PHE A 1 74 ? 14.995 -2.494 -16.871 1.00 97.81 74 PHE A N 1
ATOM 572 C CA . PHE A 1 74 ? 16.151 -2.176 -17.702 1.00 97.81 74 PHE A CA 1
ATOM 573 C C . PHE A 1 74 ? 16.142 -3.067 -18.937 1.00 97.81 74 PHE A C 1
ATOM 575 O O . PHE A 1 74 ? 15.795 -4.242 -18.848 1.00 97.81 74 PHE A O 1
ATOM 582 N N . GLY A 1 75 ? 16.550 -2.522 -20.076 1.00 98.31 75 GLY A N 1
ATOM 583 C CA . GLY A 1 75 ? 16.652 -3.267 -21.327 1.00 98.31 75 GLY A CA 1
ATOM 584 C C . GLY A 1 75 ? 17.391 -2.464 -22.382 1.00 98.31 75 GLY A C 1
ATOM 585 O O . GLY A 1 75 ? 18.189 -1.591 -22.040 1.00 98.31 75 GLY A O 1
ATOM 586 N N . ASN A 1 76 ? 17.133 -2.768 -23.651 1.00 98.44 76 ASN A N 1
ATOM 587 C CA . ASN A 1 76 ? 17.813 -2.145 -24.780 1.00 98.44 76 ASN A CA 1
ATOM 588 C C . ASN A 1 76 ? 16.807 -1.471 -25.721 1.00 98.44 76 ASN A C 1
ATOM 590 O O . ASN A 1 76 ? 15.701 -1.969 -25.904 1.00 98.44 76 ASN A O 1
ATOM 594 N N . ASN A 1 77 ? 17.208 -0.359 -26.325 1.00 97.62 77 ASN A N 1
ATOM 595 C CA . ASN A 1 77 ? 16.736 0.037 -27.645 1.00 97.62 77 ASN A CA 1
ATOM 596 C C . ASN A 1 77 ? 17.454 -0.819 -28.683 1.00 97.62 77 ASN A C 1
ATOM 598 O O . ASN A 1 77 ? 18.653 -1.048 -28.534 1.00 97.62 77 ASN A O 1
ATOM 602 N N . VAL A 1 78 ? 16.731 -1.270 -29.701 1.00 97.81 78 VAL A N 1
ATOM 603 C CA . VAL A 1 78 ? 17.272 -2.002 -30.849 1.00 97.81 78 VAL A CA 1
ATOM 604 C C . VAL A 1 78 ? 16.961 -1.159 -32.076 1.00 97.81 78 VAL A C 1
ATOM 606 O O . VAL A 1 78 ? 15.818 -0.737 -32.229 1.00 97.81 78 VAL A O 1
ATOM 609 N N . SER A 1 79 ? 17.969 -0.840 -32.887 1.00 97.44 79 SER A N 1
ATOM 610 C CA . SER A 1 79 ? 17.735 -0.145 -34.154 1.00 97.44 79 SER A CA 1
ATOM 611 C C . SER A 1 79 ? 17.171 -1.114 -35.191 1.00 97.44 79 SER A C 1
ATOM 613 O O . SER A 1 79 ? 17.668 -2.227 -35.326 1.00 97.44 79 SER A O 1
ATOM 615 N N . ASP A 1 80 ? 16.165 -0.687 -35.952 1.00 96.75 80 ASP A N 1
ATOM 616 C CA . ASP A 1 80 ? 15.450 -1.583 -36.874 1.00 96.75 80 ASP A CA 1
ATOM 617 C C . ASP A 1 80 ? 16.331 -2.107 -38.020 1.00 96.75 80 ASP A C 1
ATOM 619 O O . ASP A 1 80 ? 16.102 -3.193 -38.535 1.00 96.75 80 ASP A O 1
ATOM 623 N N . ARG A 1 81 ? 17.343 -1.331 -38.436 1.00 95.88 81 ARG A N 1
ATOM 624 C CA . ARG A 1 81 ? 18.186 -1.652 -39.604 1.00 95.88 81 ARG A CA 1
ATOM 625 C C . ARG A 1 81 ? 19.480 -2.386 -39.269 1.00 95.88 81 ARG A C 1
ATOM 627 O O . ARG A 1 81 ? 19.949 -3.187 -40.064 1.00 95.88 81 ARG A O 1
ATOM 634 N N . THR A 1 82 ? 20.100 -2.048 -38.142 1.00 96.38 82 THR A N 1
ATOM 635 C CA . THR A 1 82 ? 21.452 -2.520 -37.778 1.00 96.38 82 THR A CA 1
ATOM 636 C C . THR A 1 82 ? 21.428 -3.359 -36.501 1.00 96.38 82 THR A C 1
ATOM 638 O O . THR A 1 82 ? 22.466 -3.834 -36.055 1.00 96.38 82 THR A O 1
ATOM 641 N N . GLU A 1 83 ? 20.258 -3.497 -35.869 1.00 95.81 83 GLU A N 1
ATOM 642 C CA . GLU A 1 83 ? 20.055 -4.205 -34.602 1.00 95.81 83 GLU A CA 1
ATOM 643 C C . GLU A 1 83 ? 21.006 -3.758 -33.479 1.00 95.81 83 GLU A C 1
ATOM 645 O O . GLU A 1 83 ? 21.286 -4.486 -32.521 1.00 95.81 83 GLU A O 1
ATOM 650 N N . THR A 1 84 ? 21.500 -2.522 -33.563 1.00 97.69 84 THR A N 1
ATOM 651 C CA . THR A 1 84 ? 22.421 -1.950 -32.586 1.00 97.69 84 THR A CA 1
ATOM 652 C C . THR A 1 84 ? 21.697 -1.779 -31.257 1.00 97.69 84 THR A C 1
ATOM 654 O O . THR A 1 84 ? 20.628 -1.167 -31.190 1.00 97.69 84 THR A O 1
ATOM 657 N N . LYS A 1 85 ? 22.281 -2.322 -30.183 1.00 98.12 85 LYS A N 1
ATOM 658 C CA . LYS A 1 85 ? 21.663 -2.365 -28.852 1.00 98.12 85 LYS A CA 1
ATOM 659 C C . LYS A 1 85 ? 22.187 -1.236 -27.968 1.00 98.12 85 LYS A C 1
ATOM 661 O O . LYS A 1 85 ? 23.354 -1.237 -27.588 1.00 98.12 85 LYS A O 1
ATOM 666 N N . THR A 1 86 ? 21.314 -0.320 -27.556 1.00 98.06 86 THR A N 1
ATOM 667 C CA . THR A 1 86 ? 21.648 0.768 -26.615 1.00 98.06 86 THR A CA 1
ATOM 668 C C . THR A 1 86 ? 20.875 0.605 -25.311 1.00 98.06 86 THR A C 1
ATOM 670 O O . THR A 1 86 ? 19.673 0.365 -25.338 1.00 98.06 86 THR A O 1
ATOM 673 N N . ARG A 1 87 ? 21.523 0.750 -24.148 1.00 98.25 87 ARG A N 1
ATOM 674 C CA . ARG A 1 87 ? 20.855 0.587 -22.843 1.00 98.25 87 ARG A CA 1
ATOM 675 C C . ARG A 1 87 ? 19.761 1.638 -22.632 1.00 98.25 87 ARG A C 1
ATOM 677 O O . ARG A 1 87 ? 19.971 2.822 -22.873 1.00 98.25 87 ARG A O 1
ATOM 684 N N . ARG A 1 88 ? 18.616 1.213 -22.097 1.00 97.88 88 ARG A N 1
ATOM 685 C CA . ARG A 1 88 ? 17.527 2.088 -21.642 1.00 97.88 88 ARG A CA 1
ATOM 686 C C . ARG A 1 88 ? 16.884 1.577 -20.361 1.00 97.88 88 ARG A C 1
ATOM 688 O O . ARG A 1 88 ? 17.118 0.448 -19.925 1.00 97.88 88 ARG A O 1
ATOM 695 N N . SER A 1 89 ? 16.023 2.406 -19.784 1.00 97.69 89 SER A N 1
ATOM 696 C CA . SER A 1 89 ? 15.176 2.028 -18.656 1.00 97.69 89 SER A CA 1
ATOM 697 C C . SER A 1 89 ? 13.720 2.434 -18.885 1.00 97.69 89 SER A C 1
ATOM 699 O O . SER A 1 89 ? 13.431 3.339 -19.669 1.00 97.69 89 SER A O 1
ATOM 701 N N . TRP A 1 90 ? 12.806 1.749 -18.201 1.00 97.88 90 TRP A N 1
ATOM 702 C CA . TRP A 1 90 ? 11.384 2.078 -18.139 1.00 97.88 90 TRP A CA 1
ATOM 703 C C . TRP A 1 90 ? 10.984 2.260 -16.681 1.00 97.88 90 TRP A C 1
ATOM 705 O O . TRP A 1 90 ? 11.082 1.335 -15.868 1.00 97.88 90 TRP A O 1
ATOM 715 N N . SER A 1 91 ? 10.556 3.470 -16.337 1.00 96.94 91 SER A N 1
ATOM 716 C CA . SER A 1 91 ? 10.079 3.807 -15.002 1.00 96.94 91 SER A CA 1
ATOM 717 C C . SER A 1 91 ? 8.556 3.650 -14.915 1.00 96.94 91 SER A C 1
ATOM 719 O O . SER A 1 91 ? 7.840 3.924 -15.881 1.00 96.94 91 SER A O 1
ATOM 721 N N . PRO A 1 92 ? 8.020 3.209 -13.764 1.00 97.69 92 PRO A N 1
ATOM 722 C CA . PRO A 1 92 ? 6.579 3.215 -13.558 1.00 97.69 92 PRO A CA 1
ATOM 723 C C . PRO A 1 92 ? 6.062 4.653 -13.400 1.00 97.69 92 PRO A C 1
ATOM 725 O O . PRO A 1 92 ? 6.748 5.514 -12.847 1.00 97.69 92 PRO A O 1
ATOM 728 N N . ASN A 1 93 ? 4.817 4.902 -13.817 1.00 97.69 93 ASN A N 1
ATOM 729 C CA . ASN A 1 93 ? 4.158 6.194 -13.617 1.00 97.69 93 ASN A CA 1
ATOM 730 C C . ASN A 1 93 ? 3.772 6.373 -12.137 1.00 97.69 93 ASN A C 1
ATOM 732 O O . ASN A 1 93 ? 2.848 5.715 -11.647 1.00 97.69 93 ASN A O 1
ATOM 736 N N . ILE A 1 94 ? 4.502 7.237 -11.428 1.00 97.69 94 ILE A N 1
ATOM 737 C CA . ILE A 1 94 ? 4.364 7.466 -9.986 1.00 97.69 94 ILE A CA 1
ATOM 738 C C . ILE A 1 94 ? 3.840 8.874 -9.743 1.00 97.69 94 ILE A C 1
ATOM 740 O O . ILE A 1 94 ? 4.472 9.857 -10.123 1.00 97.69 94 ILE A O 1
ATOM 744 N N . ILE A 1 95 ? 2.737 8.968 -9.008 1.00 97.38 95 ILE A N 1
ATOM 745 C CA . ILE A 1 95 ? 2.020 10.215 -8.761 1.00 97.38 95 ILE A CA 1
ATOM 746 C C . ILE A 1 95 ? 1.919 10.438 -7.249 1.00 97.38 95 ILE A C 1
ATOM 748 O O . ILE A 1 95 ? 1.702 9.506 -6.476 1.00 97.38 95 ILE A O 1
ATOM 752 N N . SER A 1 96 ? 2.097 11.679 -6.798 1.00 96.81 96 SER A N 1
ATOM 753 C CA . SER A 1 96 ? 1.841 12.059 -5.405 1.00 96.81 96 SER A CA 1
ATOM 754 C C . SER A 1 96 ? 0.366 12.422 -5.257 1.00 96.81 96 SER A C 1
ATOM 756 O O . SER A 1 96 ? -0.089 13.395 -5.858 1.00 96.81 96 SER A O 1
ATOM 758 N N . LYS A 1 97 ? -0.396 11.632 -4.497 1.00 96.00 97 LYS A N 1
ATOM 759 C CA . LYS A 1 97 ? -1.836 11.845 -4.289 1.00 96.00 97 LYS A CA 1
ATOM 760 C C . LYS A 1 97 ? -2.180 11.828 -2.806 1.00 96.00 97 LYS A C 1
ATOM 762 O O . LYS A 1 97 ? -1.495 11.201 -2.001 1.00 96.00 97 LYS A O 1
ATOM 767 N N . SER A 1 98 ? -3.236 12.562 -2.466 1.00 96.19 98 SER A N 1
ATOM 768 C CA . SER A 1 98 ? -3.815 12.595 -1.127 1.00 96.19 98 SER A CA 1
ATOM 769 C C . SER A 1 98 ? -5.070 11.731 -1.128 1.00 96.19 98 SER A C 1
ATOM 771 O O . SER A 1 98 ? -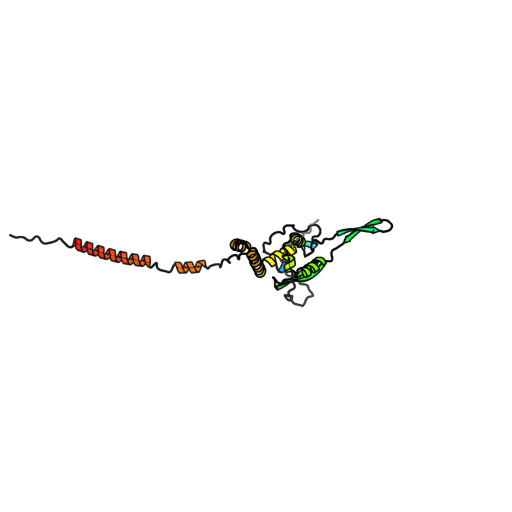6.033 12.062 -1.814 1.00 96.19 98 SER A O 1
ATOM 773 N N . LEU A 1 99 ? -5.028 10.605 -0.424 1.00 96.81 99 LEU A N 1
ATOM 774 C CA . LEU A 1 99 ? -6.088 9.599 -0.392 1.00 96.81 99 LEU A CA 1
ATOM 775 C C . LEU A 1 99 ? -6.796 9.634 0.961 1.00 96.81 99 LEU A C 1
ATOM 777 O O . LEU A 1 99 ? -6.137 9.715 1.995 1.00 96.81 99 LEU A O 1
ATOM 781 N N . TYR A 1 100 ? -8.125 9.591 0.971 1.00 96.19 100 TYR A N 1
ATOM 782 C CA . TYR A 1 100 ? -8.890 9.600 2.217 1.00 96.19 100 TYR A CA 1
ATOM 783 C C . TYR A 1 100 ? -8.906 8.206 2.856 1.00 96.19 100 TYR A C 1
ATOM 785 O O . TYR A 1 100 ? -9.176 7.219 2.178 1.00 96.19 100 TYR A O 1
ATOM 793 N N . SER A 1 101 ? -8.608 8.136 4.154 1.00 96.56 101 SER A N 1
ATOM 794 C CA . SER A 1 101 ? -8.779 6.936 4.979 1.00 96.56 101 SER A CA 1
ATOM 795 C C . SER A 1 101 ? -9.994 7.131 5.878 1.00 96.56 101 SER A C 1
ATOM 797 O O . SER A 1 101 ? -10.044 8.087 6.659 1.00 96.56 101 SER A O 1
ATOM 799 N N . VAL A 1 102 ? -10.958 6.219 5.773 1.00 96.00 102 VAL A N 1
ATOM 800 C CA . VAL A 1 102 ? -12.213 6.237 6.534 1.00 96.00 102 VAL A CA 1
ATOM 801 C C . VAL A 1 102 ? -11.933 5.911 7.998 1.00 96.00 102 VAL A C 1
ATOM 803 O O . VAL A 1 102 ? -12.384 6.625 8.894 1.00 96.00 102 VAL A O 1
ATOM 806 N N . ALA A 1 103 ? -11.103 4.898 8.255 1.00 95.75 103 ALA A N 1
ATOM 807 C CA . ALA A 1 103 ? -10.739 4.466 9.601 1.00 95.75 103 ALA A CA 1
ATOM 808 C C . ALA A 1 103 ? -9.983 5.547 10.388 1.00 95.75 103 ALA A C 1
ATOM 810 O O . ALA A 1 103 ? -10.149 5.667 11.601 1.00 95.75 103 ALA A O 1
ATOM 811 N N . LEU A 1 104 ? -9.140 6.334 9.710 1.00 93.56 104 LEU A N 1
ATOM 812 C CA . LEU A 1 104 ? -8.362 7.409 10.333 1.00 93.56 104 LEU A CA 1
ATOM 813 C C . LEU A 1 104 ? -9.048 8.779 10.254 1.00 93.56 104 LEU A C 1
ATOM 815 O O . LEU A 1 104 ? -8.571 9.711 10.902 1.00 93.56 104 LEU A O 1
ATOM 819 N N . ARG A 1 105 ? -10.133 8.906 9.475 1.00 94.31 105 ARG A N 1
ATOM 820 C CA . ARG A 1 105 ? -10.855 10.158 9.175 1.00 94.31 105 ARG A CA 1
ATOM 821 C C . ARG A 1 105 ? -9.937 11.283 8.688 1.00 94.31 105 ARG A C 1
ATOM 823 O O . ARG A 1 105 ? -10.133 12.452 9.011 1.00 94.31 105 ARG A O 1
ATOM 830 N N . LYS A 1 106 ? -8.891 10.930 7.939 1.00 93.12 106 LYS A N 1
ATOM 831 C CA . LYS A 1 106 ? -7.838 11.853 7.491 1.00 93.12 106 LYS A CA 1
ATOM 832 C C . LYS A 1 106 ? -7.428 11.559 6.054 1.00 93.12 106 LYS A C 1
ATOM 834 O O . LYS A 1 106 ? -7.456 10.412 5.611 1.00 93.12 106 LYS A O 1
ATOM 839 N N . LYS A 1 107 ? -6.998 12.602 5.339 1.00 94.69 107 LYS A N 1
ATOM 840 C CA . LYS A 1 107 ? -6.361 12.468 4.023 1.00 94.69 107 LYS A CA 1
ATOM 841 C C . LYS A 1 107 ? -4.866 12.200 4.194 1.00 94.69 107 LYS A C 1
ATOM 843 O O . LYS A 1 107 ? -4.187 12.909 4.932 1.00 94.69 107 LYS A O 1
ATOM 848 N N . ILE A 1 108 ? -4.363 11.185 3.503 1.00 95.25 108 ILE A N 1
ATOM 849 C CA . ILE A 1 108 ? -2.985 10.710 3.588 1.00 95.25 108 ILE A CA 1
ATOM 850 C C . ILE A 1 108 ? -2.285 10.974 2.259 1.00 95.25 108 ILE A C 1
ATOM 852 O O . ILE A 1 108 ? -2.693 10.457 1.220 1.00 95.25 108 ILE A O 1
ATOM 856 N N . LYS A 1 109 ? -1.201 11.751 2.281 1.00 95.25 109 LYS A N 1
ATOM 857 C CA . LYS A 1 109 ? -0.384 12.022 1.092 1.00 95.25 109 LYS A CA 1
ATOM 858 C C . LYS A 1 109 ? 0.663 10.930 0.916 1.00 95.25 109 LYS A C 1
ATOM 860 O O . LYS A 1 109 ? 1.529 10.751 1.775 1.00 95.25 109 LYS A O 1
ATOM 865 N N . ILE A 1 110 ? 0.602 10.215 -0.204 1.00 95.88 110 ILE A N 1
ATOM 866 C CA . ILE A 1 110 ? 1.483 9.083 -0.511 1.00 95.88 110 ILE A CA 1
ATOM 867 C C . ILE A 1 110 ? 1.899 9.145 -1.986 1.00 95.88 110 ILE A C 1
ATOM 869 O O . ILE A 1 110 ? 1.168 9.652 -2.837 1.00 95.88 110 ILE A O 1
ATOM 873 N N . ARG A 1 111 ? 3.086 8.615 -2.301 1.00 97.06 111 ARG A N 1
ATOM 874 C CA . ARG A 1 111 ? 3.485 8.316 -3.683 1.00 97.06 111 ARG A CA 1
ATOM 875 C C . ARG A 1 111 ? 2.860 6.994 -4.107 1.00 97.06 111 ARG A C 1
ATOM 877 O O . ARG A 1 111 ? 3.122 5.974 -3.473 1.00 97.06 111 ARG A O 1
ATOM 884 N N . VAL A 1 112 ? 2.062 7.012 -5.162 1.00 98.00 112 VAL A N 1
ATOM 885 C CA . VAL A 1 112 ? 1.282 5.859 -5.615 1.00 98.00 112 VAL A CA 1
ATOM 886 C C . VAL A 1 112 ? 1.512 5.654 -7.109 1.00 98.00 112 VAL A C 1
ATOM 888 O O . VAL A 1 112 ? 1.590 6.627 -7.860 1.00 98.00 112 VAL A O 1
ATOM 891 N N . SER A 1 113 ? 1.652 4.407 -7.556 1.00 98.25 113 SER A N 1
ATOM 892 C CA . SER A 1 113 ? 1.675 4.112 -8.992 1.00 98.25 113 SER A CA 1
ATOM 893 C C . SER A 1 113 ? 0.269 4.211 -9.596 1.00 98.25 113 SER A C 1
ATOM 895 O O . SER A 1 113 ? -0.727 3.924 -8.929 1.00 98.25 113 SER A O 1
ATOM 897 N N . SER A 1 114 ? 0.155 4.583 -10.872 1.00 98.00 114 SER A N 1
ATOM 898 C CA . SER A 1 114 ? -1.154 4.691 -11.544 1.00 98.00 114 SER A CA 1
ATOM 899 C C . SER A 1 114 ? -1.955 3.378 -11.517 1.00 98.00 114 SER A C 1
ATOM 901 O O . SER A 1 114 ? -3.171 3.396 -11.340 1.00 98.00 114 SER A O 1
ATOM 903 N N . ARG A 1 115 ? -1.272 2.227 -11.608 1.00 97.81 115 ARG A N 1
ATOM 904 C CA . ARG A 1 115 ? -1.874 0.889 -11.461 1.00 97.81 115 ARG A CA 1
ATOM 905 C C . ARG A 1 115 ? -2.507 0.691 -10.082 1.00 97.81 115 ARG A C 1
ATOM 907 O O . ARG A 1 115 ? -3.611 0.157 -9.986 1.00 97.81 115 ARG A O 1
ATOM 914 N N . VAL A 1 116 ? -1.820 1.116 -9.023 1.00 98.38 116 VAL A N 1
ATOM 915 C CA . VAL A 1 116 ? -2.326 0.995 -7.651 1.00 98.38 116 VAL A CA 1
ATOM 916 C C . VAL A 1 116 ? -3.518 1.918 -7.429 1.00 98.38 116 VAL A C 1
ATOM 918 O O . VAL A 1 116 ? -4.487 1.467 -6.833 1.00 98.38 116 VAL A O 1
ATOM 921 N N . LEU A 1 117 ? -3.512 3.145 -7.966 1.00 98.06 117 LEU A N 1
ATOM 922 C CA . LEU A 1 117 ? -4.679 4.040 -7.898 1.00 98.06 117 LEU A CA 1
ATOM 923 C C . LEU A 1 117 ? -5.937 3.379 -8.476 1.00 98.06 117 LEU A C 1
ATOM 925 O O . LEU A 1 117 ? -6.932 3.259 -7.774 1.00 98.06 117 LEU A O 1
ATOM 929 N N . ARG A 1 118 ? -5.848 2.807 -9.683 1.00 98.06 118 ARG A N 1
ATOM 930 C CA . ARG A 1 118 ? -6.964 2.051 -10.289 1.00 98.06 118 ARG A CA 1
ATOM 931 C C . ARG A 1 118 ? -7.441 0.895 -9.408 1.00 98.06 118 ARG A C 1
ATOM 933 O O . ARG A 1 118 ? -8.615 0.550 -9.397 1.00 98.06 118 ARG A O 1
ATOM 940 N N . THR A 1 119 ? -6.514 0.262 -8.690 1.00 98.25 119 THR A N 1
ATOM 941 C CA . THR A 1 119 ? -6.833 -0.864 -7.807 1.00 98.25 119 THR A CA 1
ATOM 942 C C . THR A 1 119 ? -7.523 -0.394 -6.532 1.00 98.25 119 THR A C 1
ATOM 944 O O . THR A 1 119 ? -8.421 -1.082 -6.069 1.00 98.25 119 THR A O 1
ATOM 947 N N . ILE A 1 120 ? -7.119 0.755 -5.985 1.00 98.25 120 ILE A N 1
ATOM 948 C CA . ILE A 1 120 ? -7.752 1.413 -4.835 1.00 98.25 120 ILE A CA 1
ATOM 949 C C . ILE A 1 120 ? -9.204 1.757 -5.169 1.00 98.25 120 ILE A C 1
ATOM 951 O O . ILE A 1 120 ? -10.097 1.395 -4.408 1.00 98.25 120 ILE A O 1
ATOM 955 N N . ASP A 1 121 ? -9.440 2.350 -6.339 1.00 97.75 121 ASP A N 1
ATOM 956 C CA . ASP A 1 121 ? -10.793 2.682 -6.792 1.00 97.75 121 ASP A CA 1
ATOM 957 C C . ASP A 1 121 ? -11.631 1.409 -6.994 1.00 97.75 121 ASP A C 1
ATOM 959 O O . ASP A 1 121 ? -12.773 1.337 -6.550 1.00 97.75 121 ASP A O 1
ATOM 963 N N . LYS A 1 122 ? -11.036 0.351 -7.568 1.00 98.06 122 LYS A N 1
ATOM 964 C CA . LYS A 1 122 ? -11.708 -0.943 -7.777 1.00 98.06 122 LYS A CA 1
ATOM 965 C C . LYS A 1 122 ? -12.121 -1.641 -6.478 1.00 98.06 122 LYS A C 1
ATOM 967 O O . LYS A 1 122 ? -13.146 -2.312 -6.463 1.00 98.06 122 LYS A O 1
ATOM 972 N N . VAL A 1 123 ? -11.309 -1.562 -5.421 1.00 97.19 123 VAL A N 1
ATOM 973 C CA . VAL A 1 123 ? -11.640 -2.187 -4.124 1.00 97.19 123 VAL A CA 1
ATOM 974 C C . VAL A 1 123 ? -12.523 -1.303 -3.243 1.00 97.19 123 VAL A C 1
ATOM 976 O O . VAL A 1 123 ? -12.991 -1.780 -2.217 1.00 97.19 123 VAL A O 1
ATOM 979 N N . GLY A 1 124 ? -12.755 -0.046 -3.634 1.00 96.56 124 GLY A N 1
ATOM 980 C CA . GLY A 1 124 ? -13.637 0.879 -2.923 1.00 96.56 124 GLY A CA 1
ATOM 981 C C . GLY A 1 124 ? -12.950 1.778 -1.892 1.00 96.56 124 GLY A C 1
ATOM 982 O O . GLY A 1 124 ? -13.644 2.454 -1.139 1.00 96.56 124 GLY A O 1
ATOM 983 N N . GLY A 1 125 ? -11.613 1.835 -1.854 1.00 97.06 125 GLY A N 1
ATOM 984 C CA . GLY A 1 125 ? -10.913 2.727 -0.929 1.00 97.06 125 GLY A CA 1
ATOM 985 C C . GLY A 1 125 ? -9.477 2.340 -0.582 1.00 97.06 125 GLY A C 1
ATOM 986 O O . GLY A 1 125 ? -8.961 1.270 -0.924 1.00 97.06 125 GLY A O 1
ATOM 987 N N . LEU A 1 126 ? -8.784 3.268 0.090 1.00 97.62 126 LEU A N 1
ATOM 988 C CA . LEU A 1 126 ? -7.406 3.064 0.548 1.00 97.62 126 LEU A CA 1
ATOM 989 C C . LEU A 1 126 ? -7.338 2.006 1.654 1.00 97.62 126 LEU A C 1
ATOM 991 O O . LEU A 1 126 ? -6.404 1.203 1.683 1.00 97.62 126 LEU A O 1
ATOM 995 N N . ASP A 1 127 ? -8.303 2.019 2.569 1.00 97.19 127 ASP A N 1
ATOM 996 C CA . ASP A 1 127 ? -8.292 1.146 3.736 1.00 97.19 127 ASP A CA 1
ATOM 997 C C . ASP A 1 127 ? -8.480 -0.310 3.287 1.00 97.19 127 ASP A C 1
ATOM 999 O O . ASP A 1 127 ? -7.676 -1.178 3.634 1.00 97.19 127 ASP A O 1
ATOM 1003 N N . GLU A 1 128 ? -9.446 -0.559 2.410 1.00 97.75 128 GLU A N 1
ATOM 1004 C CA . GLU A 1 128 ? -9.746 -1.852 1.789 1.00 97.75 128 GLU A CA 1
ATOM 1005 C C . GLU A 1 128 ? -8.528 -2.382 1.024 1.00 97.75 128 GLU A C 1
ATOM 1007 O O . GLU A 1 128 ? -8.151 -3.549 1.163 1.00 97.75 128 GLU A O 1
ATOM 1012 N N . TYR A 1 129 ? -7.835 -1.511 0.282 1.00 98.12 129 TYR A N 1
ATOM 1013 C CA . TYR A 1 129 ? -6.608 -1.876 -0.426 1.00 98.12 129 TYR A CA 1
ATOM 1014 C C . TYR A 1 129 ? -5.518 -2.392 0.522 1.00 98.12 129 TYR A C 1
ATOM 1016 O O . TYR A 1 129 ? -4.881 -3.411 0.233 1.00 98.12 129 TYR A O 1
ATOM 1024 N N . VAL A 1 130 ? -5.290 -1.689 1.633 1.00 97.69 130 VAL A N 1
ATOM 1025 C CA . VAL A 1 130 ? -4.228 -1.978 2.609 1.00 97.69 130 VAL A CA 1
ATOM 1026 C C . VAL A 1 130 ? -4.557 -3.212 3.459 1.00 97.69 130 VAL A C 1
ATOM 1028 O O . VAL A 1 130 ? -3.662 -3.973 3.853 1.00 97.69 130 VAL A O 1
ATOM 1031 N N . LEU A 1 131 ? -5.842 -3.417 3.738 1.00 97.62 131 LEU A N 1
ATOM 1032 C CA . LEU A 1 131 ? -6.360 -4.487 4.587 1.00 97.62 131 LEU A CA 1
ATOM 1033 C C . LEU A 1 131 ? -6.593 -5.796 3.832 1.00 97.62 131 LEU A C 1
ATOM 1035 O O . LEU A 1 131 ? -6.898 -6.796 4.474 1.00 97.62 131 LEU A O 1
ATOM 1039 N N . GLY A 1 132 ? -6.365 -5.815 2.515 1.00 96.88 132 GLY A N 1
ATOM 1040 C CA . GLY A 1 132 ? -6.453 -7.021 1.699 1.00 96.88 132 GLY A CA 1
ATOM 1041 C C . GLY A 1 132 ? -5.689 -8.203 2.306 1.00 96.88 132 GLY A C 1
ATOM 1042 O O . GLY A 1 132 ? -4.523 -8.090 2.702 1.00 96.88 132 GLY A O 1
ATOM 1043 N N . GLU A 1 133 ? -6.374 -9.338 2.398 1.00 94.38 133 GLU A N 1
ATOM 1044 C CA . GLU A 1 133 ? -5.900 -10.531 3.109 1.00 94.38 133 GLU A CA 1
ATOM 1045 C C . GLU A 1 133 ? -4.940 -11.379 2.271 1.00 94.38 133 GLU A C 1
ATOM 1047 O O . GLU A 1 133 ? -4.041 -12.015 2.814 1.00 94.38 133 GLU A O 1
ATOM 1052 N N . LYS A 1 134 ? -5.092 -11.343 0.941 1.00 97.12 134 LYS A N 1
ATOM 1053 C CA . LYS A 1 134 ? -4.298 -12.149 0.006 1.00 97.12 134 LYS A CA 1
ATOM 1054 C C . LYS A 1 134 ? -2.802 -11.886 0.171 1.00 97.12 134 LYS A C 1
ATOM 1056 O O . LYS A 1 134 ? -2.364 -10.735 0.206 1.00 97.12 134 LYS A O 1
ATOM 1061 N N . GLU A 1 135 ? -2.005 -12.951 0.134 1.00 96.81 135 GLU A N 1
ATOM 1062 C CA . GLU A 1 135 ? -0.545 -12.867 0.256 1.00 96.81 135 GLU A CA 1
ATOM 1063 C C . GLU A 1 135 ? 0.077 -11.945 -0.809 1.00 96.81 135 GLU A C 1
ATOM 1065 O O . GLU A 1 135 ? 0.933 -11.112 -0.504 1.00 96.81 135 GLU A O 1
ATOM 1070 N N . ALA A 1 136 ? -0.414 -12.019 -2.052 1.00 96.94 136 ALA A N 1
ATOM 1071 C CA . ALA A 1 136 ? 0.013 -11.137 -3.137 1.00 96.94 136 ALA A CA 1
ATOM 1072 C C . ALA A 1 136 ? -0.147 -9.650 -2.774 1.00 96.94 136 ALA A C 1
ATOM 1074 O O . ALA A 1 136 ? 0.740 -8.845 -3.057 1.00 96.94 136 ALA A O 1
ATOM 1075 N N . ARG A 1 137 ? -1.228 -9.286 -2.067 1.00 97.50 137 ARG A N 1
ATOM 1076 C CA . ARG A 1 137 ? -1.444 -7.907 -1.622 1.00 97.50 137 ARG A CA 1
ATOM 1077 C C . ARG A 1 137 ? -0.438 -7.496 -0.556 1.00 97.50 137 ARG A C 1
ATOM 1079 O O . ARG A 1 137 ? 0.036 -6.365 -0.584 1.00 97.50 137 ARG A O 1
ATOM 1086 N N . ILE A 1 138 ? -0.072 -8.401 0.350 1.00 97.38 138 ILE A N 1
ATOM 1087 C CA . ILE A 1 138 ? 0.957 -8.126 1.359 1.00 97.38 138 ILE A CA 1
ATOM 1088 C C . ILE A 1 138 ? 2.291 -7.834 0.663 1.00 97.38 138 ILE A C 1
ATOM 1090 O O . ILE A 1 138 ? 2.885 -6.804 0.964 1.00 97.38 138 ILE A O 1
ATOM 1094 N N . LYS A 1 139 ? 2.697 -8.648 -0.326 1.00 97.00 139 LYS A N 1
ATOM 1095 C CA . LYS A 1 139 ? 3.917 -8.438 -1.138 1.00 97.00 139 LYS A CA 1
ATOM 1096 C C . LYS A 1 139 ? 3.924 -7.085 -1.865 1.00 97.00 139 LYS A C 1
ATOM 1098 O O . LYS A 1 139 ? 4.948 -6.404 -1.914 1.00 97.00 139 LYS A O 1
ATOM 1103 N N . GLU A 1 140 ? 2.782 -6.685 -2.419 1.00 96.56 140 GLU A N 1
ATOM 1104 C CA . GLU A 1 140 ? 2.594 -5.439 -3.180 1.00 96.56 140 GLU A CA 1
ATOM 1105 C C . GLU A 1 140 ? 2.654 -4.159 -2.328 1.00 96.56 140 GLU A C 1
ATOM 1107 O O . GLU A 1 140 ? 2.905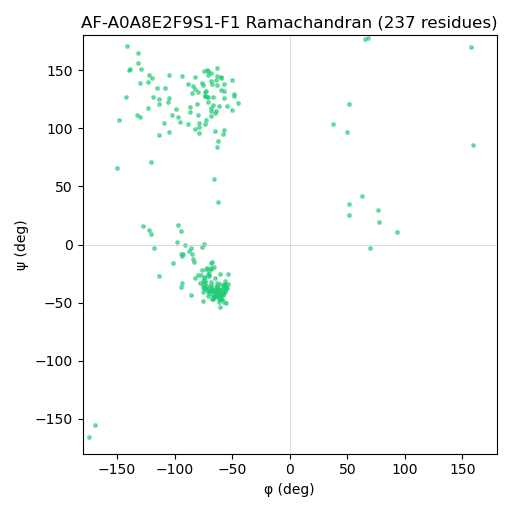 -3.070 -2.859 1.00 96.56 140 GLU A O 1
ATOM 1112 N N . LEU A 1 141 ? 2.390 -4.277 -1.026 1.00 96.62 141 LEU A N 1
ATOM 1113 C CA . LEU A 1 141 ? 2.178 -3.163 -0.107 1.00 96.62 141 LEU A CA 1
ATOM 1114 C C . LEU A 1 141 ? 3.476 -2.405 0.219 1.00 96.62 141 LEU A C 1
ATOM 1116 O O . LEU A 1 141 ? 3.475 -1.176 0.339 1.00 96.62 141 LEU A O 1
ATOM 1120 N N . GLY A 1 142 ? 4.578 -3.148 0.346 1.00 96.69 142 GLY A N 1
ATOM 1121 C CA . GLY A 1 142 ? 5.890 -2.636 0.735 1.00 96.69 142 GLY A CA 1
ATOM 1122 C C . GLY A 1 142 ? 5.971 -2.144 2.193 1.00 96.69 142 GLY A C 1
ATOM 1123 O O . GLY A 1 142 ? 4.969 -2.123 2.914 1.00 96.69 142 GLY A O 1
ATOM 1124 N N . PRO A 1 143 ? 7.158 -1.699 2.650 1.00 96.56 143 PRO A N 1
ATOM 1125 C CA . PRO A 1 143 ? 7.379 -1.317 4.048 1.00 96.56 143 PRO A CA 1
ATOM 1126 C C . PRO A 1 143 ? 6.494 -0.161 4.527 1.00 96.56 143 PRO A C 1
ATOM 1128 O O . PRO A 1 143 ? 5.956 -0.195 5.632 1.00 96.56 143 PRO A O 1
ATOM 1131 N N . GLN A 1 144 ? 6.320 0.878 3.706 1.00 95.94 144 GLN A N 1
ATOM 1132 C CA . GLN A 1 144 ? 5.499 2.028 4.083 1.00 95.94 144 GLN A CA 1
ATOM 1133 C C . GLN A 1 144 ? 4.007 1.685 4.128 1.00 95.94 144 GLN A C 1
ATOM 1135 O O . GLN A 1 144 ? 3.306 2.132 5.037 1.00 95.94 144 GLN A O 1
ATOM 1140 N N . GLY A 1 145 ? 3.515 0.874 3.190 1.00 96.94 145 GLY A N 1
ATOM 1141 C CA . GLY A 1 145 ? 2.136 0.410 3.249 1.00 96.94 145 GLY A CA 1
ATOM 1142 C C . GLY A 1 145 ? 1.902 -0.550 4.424 1.00 96.94 145 GLY A C 1
ATOM 1143 O O . GLY A 1 145 ? 0.844 -0.493 5.040 1.00 96.94 145 GLY A O 1
ATOM 1144 N N . TRP A 1 146 ? 2.895 -1.359 4.817 1.00 97.25 146 TRP A N 1
ATOM 1145 C CA . TRP A 1 146 ? 2.827 -2.201 6.020 1.00 97.25 146 TRP A CA 1
ATOM 1146 C C . TRP A 1 146 ? 2.677 -1.377 7.304 1.00 97.25 146 TRP A C 1
ATOM 1148 O O . TRP A 1 146 ? 1.811 -1.653 8.135 1.00 97.25 146 TRP A O 1
ATOM 1158 N N . LYS A 1 147 ? 3.451 -0.293 7.430 1.00 96.06 147 LYS A N 1
ATOM 1159 C CA . LYS A 1 147 ? 3.303 0.684 8.518 1.00 96.06 147 LYS A CA 1
ATOM 1160 C C . LYS A 1 147 ? 1.895 1.293 8.554 1.00 96.06 147 LYS A C 1
ATOM 1162 O O . LYS A 1 147 ? 1.292 1.403 9.622 1.00 96.06 147 LYS A O 1
ATOM 1167 N N . LEU A 1 148 ? 1.354 1.651 7.387 1.00 96.38 148 LEU A N 1
ATOM 1168 C CA . LEU A 1 148 ? -0.014 2.156 7.263 1.00 96.38 148 LEU A CA 1
ATOM 1169 C C . LEU A 1 148 ? -1.053 1.098 7.665 1.00 96.38 148 LEU A C 1
ATOM 1171 O O . LEU A 1 148 ? -1.975 1.411 8.414 1.00 96.38 148 LEU A O 1
ATOM 1175 N N . ARG A 1 149 ? -0.870 -0.161 7.248 1.00 97.00 149 ARG A N 1
ATOM 1176 C CA . ARG A 1 149 ? -1.724 -1.296 7.631 1.00 97.00 149 ARG A CA 1
ATOM 1177 C C . ARG A 1 149 ? -1.786 -1.459 9.134 1.00 97.00 149 ARG A C 1
ATOM 1179 O O . ARG A 1 149 ? -2.877 -1.511 9.687 1.00 97.00 149 ARG A O 1
ATOM 1186 N N . TRP A 1 150 ? -0.634 -1.474 9.799 1.00 95.81 150 TRP A N 1
ATOM 1187 C CA . TRP A 1 150 ? -0.566 -1.538 11.256 1.00 95.81 150 TRP A CA 1
ATOM 1188 C C . TRP A 1 150 ? -1.310 -0.367 11.909 1.00 95.81 150 TRP A C 1
ATOM 1190 O O . TRP A 1 150 ? -2.074 -0.559 12.862 1.00 95.81 150 TRP A O 1
ATOM 1200 N N . ARG A 1 151 ? -1.150 0.847 11.365 1.00 95.44 151 ARG A N 1
ATOM 1201 C CA . ARG A 1 151 ? -1.816 2.040 11.892 1.00 95.44 151 ARG A CA 1
ATOM 1202 C C . ARG A 1 151 ? -3.338 1.958 11.772 1.00 95.44 151 ARG A C 1
ATOM 1204 O O . ARG A 1 151 ? -4.023 2.294 12.736 1.00 95.44 151 ARG A O 1
ATOM 1211 N N . ILE A 1 152 ? -3.846 1.491 10.632 1.00 96.25 152 ILE A N 1
ATOM 1212 C CA . ILE A 1 152 ? -5.279 1.280 10.381 1.00 96.25 152 ILE A CA 1
ATOM 1213 C C . ILE A 1 152 ? -5.814 0.150 11.271 1.00 96.25 152 ILE A C 1
ATOM 1215 O O . ILE A 1 152 ? -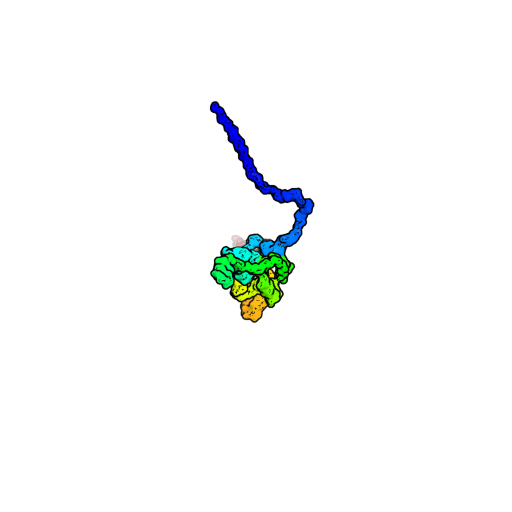6.806 0.340 11.965 1.00 96.25 152 ILE A O 1
ATOM 1219 N N . MET A 1 153 ? -5.114 -0.987 11.346 1.00 95.31 153 MET A N 1
ATOM 1220 C CA . MET A 1 153 ? -5.487 -2.137 12.188 1.00 95.31 153 MET A CA 1
ATOM 1221 C C . MET A 1 153 ? -5.550 -1.810 13.683 1.00 95.31 153 MET A C 1
ATOM 1223 O O . MET A 1 153 ? -6.259 -2.467 14.441 1.00 95.31 153 MET A O 1
ATOM 1227 N N . SER A 1 154 ? -4.810 -0.793 14.122 1.00 93.06 154 SER A N 1
ATOM 1228 C CA . SER A 1 154 ? -4.810 -0.356 15.516 1.00 93.06 154 SER A CA 1
ATOM 1229 C C . SER A 1 154 ? -6.095 0.375 15.926 1.00 93.06 154 SER A C 1
ATOM 1231 O O . SER A 1 154 ? -6.379 0.441 17.126 1.00 93.06 154 SER A O 1
ATOM 1233 N N . GLN A 1 155 ? -6.859 0.919 14.970 1.00 94.12 155 GLN A N 1
ATOM 1234 C CA . GLN A 1 155 ? -8.081 1.678 15.244 1.00 94.12 155 GLN A CA 1
ATOM 1235 C C . GLN A 1 155 ? -9.224 0.789 15.730 1.00 94.12 155 GLN A C 1
ATOM 1237 O O . GLN A 1 155 ? -9.373 -0.347 15.286 1.00 94.12 155 GLN A O 1
ATOM 1242 N N . GLN A 1 156 ? -10.055 1.328 16.626 1.00 93.56 156 GLN A N 1
ATOM 1243 C CA . GLN A 1 156 ? -11.132 0.557 17.255 1.00 93.56 156 GLN A CA 1
ATOM 1244 C C . GLN A 1 156 ? -12.201 0.127 16.251 1.00 93.56 156 GLN A C 1
ATOM 1246 O O . GLN A 1 156 ? -12.506 -1.056 16.201 1.00 93.56 156 GLN A O 1
ATOM 1251 N N . ALA A 1 157 ? -12.633 1.019 15.353 1.00 94.88 157 ALA A N 1
ATOM 1252 C CA . ALA A 1 157 ? -13.583 0.675 14.290 1.00 94.88 157 ALA A CA 1
ATOM 1253 C C . ALA A 1 157 ? -13.113 -0.524 13.438 1.00 94.88 157 ALA A C 1
ATOM 1255 O O . ALA A 1 157 ? -13.894 -1.393 13.058 1.00 94.88 157 ALA A O 1
ATOM 1256 N N . VAL A 1 158 ? -11.803 -0.610 13.178 1.00 96.06 158 VAL A N 1
ATOM 1257 C CA . VAL A 1 158 ? -11.193 -1.713 12.422 1.00 96.06 158 VAL A CA 1
ATOM 1258 C C . VAL A 1 158 ? -11.085 -2.997 13.252 1.00 96.06 158 VAL A C 1
ATOM 1260 O O . VAL A 1 158 ? -11.222 -4.096 12.717 1.00 96.06 158 VAL A O 1
ATOM 1263 N N . LYS A 1 159 ? -10.854 -2.888 14.561 1.00 94.81 159 LYS A N 1
ATOM 1264 C CA . LYS A 1 159 ? -10.870 -4.043 15.466 1.00 94.81 159 LYS A CA 1
ATOM 1265 C C . LYS A 1 159 ? -12.279 -4.592 15.641 1.00 94.81 159 LYS A C 1
ATOM 1267 O O . LYS A 1 159 ? -12.448 -5.802 15.617 1.00 94.81 159 LYS A O 1
ATOM 1272 N N . GLU A 1 160 ? -13.274 -3.727 15.791 1.00 94.50 160 GLU A N 1
ATOM 1273 C CA . GLU A 1 160 ? -14.682 -4.095 15.954 1.00 94.50 160 GLU A CA 1
ATOM 1274 C C . GLU A 1 160 ? -15.205 -4.847 14.738 1.00 94.50 160 GLU A C 1
ATOM 1276 O O . GLU A 1 160 ? -15.694 -5.962 14.900 1.00 94.50 160 GLU A O 1
ATOM 1281 N N . ARG A 1 161 ? -14.991 -4.331 13.519 1.00 95.75 161 ARG A N 1
ATOM 1282 C CA . ARG A 1 161 ? -15.373 -5.069 12.302 1.00 95.75 161 ARG A CA 1
ATOM 1283 C C . ARG A 1 161 ? -14.709 -6.451 12.223 1.00 95.75 161 ARG A C 1
ATOM 1285 O O . ARG A 1 161 ? -15.351 -7.402 11.810 1.00 95.75 161 ARG A O 1
ATOM 1292 N N . PHE A 1 162 ? -13.450 -6.589 12.658 1.00 95.75 162 PHE A N 1
ATOM 1293 C CA . PHE A 1 162 ? -12.757 -7.880 12.650 1.00 95.75 162 PHE A CA 1
ATOM 1294 C C . PHE A 1 162 ? -13.275 -8.819 13.740 1.00 95.75 162 PHE A C 1
ATOM 1296 O O . PHE A 1 162 ? -13.284 -10.028 13.537 1.00 95.75 162 PHE A O 1
ATOM 1303 N N . ARG A 1 163 ? -13.733 -8.290 14.882 1.00 94.81 163 ARG A N 1
ATOM 1304 C CA . ARG A 1 163 ? -14.419 -9.083 15.911 1.00 94.81 163 ARG A CA 1
ATOM 1305 C C . ARG A 1 163 ? -15.749 -9.616 15.390 1.00 94.81 163 ARG A C 1
ATOM 1307 O O . ARG A 1 163 ? -16.025 -10.787 15.610 1.00 94.81 163 ARG A O 1
ATOM 1314 N N . ILE A 1 164 ? -16.525 -8.776 14.701 1.00 95.94 164 ILE A N 1
ATOM 1315 C CA . ILE A 1 164 ? -17.796 -9.163 14.075 1.00 95.94 164 ILE A CA 1
ATOM 1316 C C . ILE A 1 164 ? -17.538 -10.258 13.034 1.00 95.94 164 ILE A C 1
ATOM 1318 O O . ILE A 1 164 ? -18.055 -11.357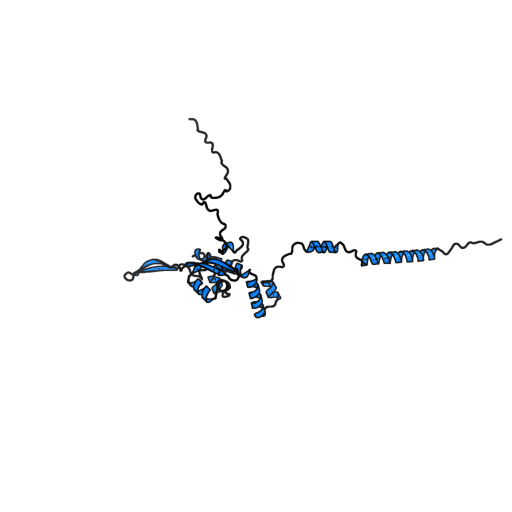 13.186 1.00 95.94 164 ILE A O 1
ATOM 1322 N N . GLN A 1 165 ? -16.622 -10.022 12.091 1.00 95.75 165 GLN A N 1
ATOM 1323 C CA . GLN A 1 165 ? -16.244 -11.003 11.068 1.00 95.75 165 GLN A CA 1
ATOM 1324 C C . GLN A 1 165 ? -15.743 -12.326 11.676 1.00 95.75 165 GLN A C 1
ATOM 1326 O O . GLN A 1 165 ? -16.078 -13.406 11.206 1.00 95.75 165 GLN A O 1
ATOM 1331 N N . ALA A 1 166 ? -14.947 -12.274 12.748 1.00 95.69 166 ALA A N 1
ATOM 1332 C CA . ALA A 1 166 ? -14.476 -13.480 13.425 1.00 95.69 166 ALA A CA 1
ATOM 1333 C C . ALA A 1 166 ? -15.603 -14.234 14.152 1.00 95.69 166 ALA A C 1
ATOM 1335 O O . ALA A 1 166 ? -15.588 -15.464 14.171 1.00 95.69 166 ALA A O 1
ATOM 1336 N N . ALA A 1 167 ? -16.562 -13.520 14.747 1.00 95.69 167 ALA A N 1
ATOM 1337 C CA . ALA A 1 167 ? -17.734 -14.123 15.376 1.00 95.69 167 ALA A CA 1
ATOM 1338 C C . ALA A 1 167 ? -18.653 -14.780 14.333 1.00 95.69 167 ALA A C 1
ATOM 1340 O O . ALA A 1 167 ? -19.127 -15.888 14.565 1.00 95.69 167 ALA A O 1
ATOM 1341 N N . GLU A 1 168 ? -18.828 -14.150 13.168 1.00 96.94 168 GLU A N 1
ATOM 1342 C CA . GLU A 1 168 ? -19.558 -14.707 12.019 1.00 96.94 168 GLU A CA 1
ATOM 1343 C C . GLU A 1 168 ? -18.905 -15.991 11.488 1.00 96.94 168 GLU A C 1
ATOM 1345 O O . GLU A 1 168 ? -19.596 -16.950 11.161 1.00 96.94 168 GLU A O 1
ATOM 1350 N N . LEU A 1 169 ? -17.569 -16.052 11.476 1.00 96.25 169 LEU A N 1
ATOM 1351 C CA . LEU A 1 169 ? -16.806 -17.260 11.137 1.00 96.25 169 LEU A CA 1
ATOM 1352 C C . LEU A 1 169 ? -16.822 -18.333 12.247 1.00 96.25 169 LEU A C 1
ATOM 1354 O O . LEU A 1 169 ? -16.183 -19.374 12.099 1.00 96.25 169 LEU A O 1
ATOM 1358 N N . GLY A 1 170 ? -17.506 -18.088 13.370 1.00 95.69 170 GLY A N 1
ATOM 1359 C CA . GLY A 1 170 ? -17.659 -19.046 14.466 1.00 95.69 170 GLY A CA 1
ATOM 1360 C C . GLY A 1 170 ? -16.441 -19.182 15.386 1.00 95.69 170 GLY A C 1
ATOM 1361 O O . GLY A 1 170 ? -16.318 -20.180 16.099 1.00 95.69 170 GLY A O 1
ATOM 1362 N N . LEU A 1 171 ? -15.517 -18.212 15.406 1.00 95.12 171 LEU A N 1
ATOM 1363 C CA . LEU A 1 171 ? -14.389 -18.254 16.343 1.00 95.12 171 LEU A CA 1
ATOM 1364 C C . LEU A 1 171 ? -14.872 -18.052 17.786 1.00 95.12 171 LEU A C 1
ATOM 1366 O O . LEU A 1 171 ? -15.700 -17.191 18.078 1.00 95.12 171 LEU A O 1
ATOM 1370 N N . SER A 1 172 ? -14.283 -18.795 18.728 1.00 94.06 172 SER A N 1
ATOM 1371 C CA . SER A 1 172 ? -14.637 -18.656 20.142 1.00 94.06 172 SER A CA 1
ATOM 1372 C C . SER A 1 172 ? -14.290 -17.265 20.687 1.00 94.06 172 SER A C 1
ATOM 1374 O O . SER A 1 172 ? -13.231 -16.694 20.395 1.00 94.06 172 SER A O 1
ATOM 1376 N N . ALA A 1 173 ? -15.157 -16.730 21.553 1.00 92.56 173 ALA A N 1
ATOM 1377 C CA . ALA A 1 173 ? -14.995 -15.398 22.141 1.00 92.56 173 ALA A CA 1
ATOM 1378 C C . ALA A 1 173 ? -13.638 -15.223 22.846 1.00 92.56 173 ALA A C 1
ATOM 1380 O O . ALA A 1 173 ? -13.017 -14.163 22.758 1.00 92.56 173 ALA A O 1
ATOM 1381 N N . HIS A 1 174 ? -13.132 -16.283 23.483 1.00 92.06 174 HIS A N 1
ATOM 1382 C CA . HIS A 1 174 ? -11.822 -16.280 24.126 1.00 92.06 174 HIS A CA 1
ATOM 1383 C C . HIS A 1 174 ? -10.673 -16.050 23.123 1.00 92.06 174 HIS A C 1
ATOM 1385 O O . HIS A 1 174 ? -9.745 -15.291 23.408 1.00 92.06 174 HIS A O 1
ATOM 1391 N N . ILE A 1 175 ? -10.706 -16.674 21.937 1.00 93.12 175 ILE A N 1
ATOM 1392 C CA . ILE A 1 175 ? -9.682 -16.474 20.893 1.00 93.12 175 ILE A CA 1
ATOM 1393 C C . ILE A 1 175 ? -9.733 -15.035 20.371 1.00 93.12 175 ILE A C 1
ATOM 1395 O O . ILE A 1 175 ? -8.690 -14.383 20.258 1.00 93.12 175 ILE A O 1
ATOM 1399 N N . ILE A 1 176 ? -10.941 -14.525 20.116 1.00 92.00 176 ILE A N 1
ATOM 1400 C CA . ILE A 1 176 ? -11.173 -13.153 19.649 1.00 92.00 176 ILE A CA 1
ATOM 1401 C C . ILE A 1 176 ? -10.621 -12.146 20.668 1.00 92.00 176 ILE A C 1
ATOM 1403 O O . ILE A 1 176 ? -9.870 -11.238 20.304 1.00 92.00 176 ILE A O 1
ATOM 1407 N N . GLN A 1 177 ? -10.922 -12.338 21.955 1.00 90.62 177 GLN A N 1
ATOM 1408 C CA . GLN A 1 177 ? -10.416 -11.500 23.043 1.00 90.62 177 GLN A CA 1
ATOM 1409 C C . GLN A 1 177 ? -8.899 -11.616 23.218 1.00 90.62 177 GLN A C 1
ATOM 1411 O O . GLN A 1 177 ? -8.234 -10.609 23.432 1.00 90.62 177 GLN A O 1
ATOM 1416 N N . ARG A 1 178 ? -8.304 -12.804 23.075 1.00 92.25 178 ARG A N 1
ATOM 1417 C CA . ARG A 1 178 ? -6.841 -12.952 23.141 1.00 92.25 178 ARG A CA 1
ATOM 1418 C C . ARG A 1 178 ? -6.145 -12.153 22.034 1.00 92.25 178 ARG A C 1
ATOM 1420 O O . ARG A 1 178 ? -5.100 -11.557 22.279 1.00 92.25 178 ARG A O 1
ATOM 1427 N N . ARG A 1 179 ? -6.702 -12.150 20.818 1.00 90.56 179 ARG A N 1
ATOM 1428 C CA . ARG A 1 179 ? -6.064 -11.538 19.642 1.00 90.56 179 ARG A CA 1
ATOM 1429 C C . ARG A 1 179 ? -6.339 -10.043 19.496 1.00 90.56 179 ARG A C 1
ATOM 1431 O O . ARG A 1 179 ? -5.417 -9.288 19.198 1.00 90.56 179 ARG A O 1
ATOM 1438 N N . TRP A 1 180 ? -7.582 -9.617 19.706 1.00 87.75 180 TRP A N 1
ATOM 1439 C CA . TRP A 1 180 ? -8.021 -8.227 19.529 1.00 87.75 180 TRP A CA 1
ATOM 1440 C C . TRP A 1 180 ? -8.635 -7.618 20.789 1.00 87.75 180 TRP A C 1
ATOM 1442 O O . TRP A 1 180 ? -9.278 -6.571 20.705 1.00 87.75 180 TRP A O 1
ATOM 1452 N N . GLY A 1 181 ? -8.491 -8.251 21.950 1.00 81.88 181 GLY A N 1
ATOM 1453 C CA . GLY A 1 181 ? -8.986 -7.718 23.213 1.00 81.88 181 GLY A CA 1
ATOM 1454 C C . GLY A 1 181 ? -8.305 -6.413 23.586 1.00 81.88 181 GLY A C 1
ATOM 1455 O O . GLY A 1 181 ? -7.164 -6.128 23.210 1.00 81.88 181 GLY A O 1
ATOM 1456 N N . GLU A 1 182 ? -9.030 -5.592 24.330 1.00 77.00 182 GLU A N 1
ATOM 1457 C CA . GLU A 1 182 ? -8.431 -4.407 24.914 1.00 77.00 182 GLU A CA 1
ATOM 1458 C C . GLU A 1 182 ? -7.519 -4.831 26.058 1.00 77.00 182 GLU A C 1
ATOM 1460 O O . GLU A 1 182 ? -7.908 -5.608 26.933 1.00 77.00 182 GLU A O 1
ATOM 1465 N N . LYS A 1 183 ? -6.295 -4.295 26.082 1.00 68.12 183 LYS A N 1
ATOM 1466 C CA . LYS A 1 183 ? -5.535 -4.305 27.327 1.00 68.12 183 LYS A CA 1
ATOM 1467 C C . LYS A 1 183 ? -6.364 -3.497 28.313 1.00 68.12 183 LYS A C 1
ATOM 1469 O O . LYS A 1 183 ? -6.615 -2.319 28.047 1.00 68.12 183 LYS A O 1
ATOM 1474 N N . LYS A 1 184 ? -6.804 -4.115 29.415 1.00 55.25 184 LYS A N 1
ATOM 1475 C CA . LYS A 1 184 ? -7.341 -3.353 30.544 1.00 55.25 184 LYS A CA 1
ATOM 1476 C C . LYS A 1 184 ? -6.307 -2.275 30.825 1.00 55.25 184 LYS A C 1
ATOM 1478 O O . LYS A 1 184 ? -5.157 -2.601 31.103 1.00 55.25 184 LYS A O 1
ATOM 1483 N N . LYS A 1 185 ? -6.679 -1.006 30.640 1.00 55.72 185 LYS A N 1
ATOM 1484 C CA . LYS A 1 185 ? -5.843 0.087 31.120 1.00 55.72 185 LYS A CA 1
ATOM 1485 C C . LYS A 1 185 ? -5.656 -0.218 32.594 1.00 55.72 185 LYS A C 1
ATOM 1487 O O . LYS A 1 185 ? -6.654 -0.338 33.307 1.00 55.72 185 LYS A O 1
ATOM 1492 N N . ASP A 1 186 ? -4.416 -0.409 33.022 1.00 50.34 186 ASP A N 1
ATOM 1493 C CA . ASP A 1 186 ? -4.099 -0.353 34.433 1.00 50.34 186 ASP A CA 1
ATOM 1494 C C . ASP A 1 186 ? -4.545 1.041 34.864 1.00 50.34 186 ASP A C 1
ATOM 1496 O O . ASP A 1 186 ? -3.872 2.038 34.609 1.00 50.34 186 ASP A O 1
ATOM 1500 N N . MET A 1 187 ? -5.765 1.136 35.394 1.00 54.03 187 MET A N 1
ATOM 1501 C CA . MET A 1 187 ? -6.241 2.311 36.095 1.00 54.03 187 MET A CA 1
ATOM 1502 C C . MET A 1 187 ? -5.307 2.410 37.290 1.00 54.03 187 MET A C 1
ATOM 1504 O O . MET A 1 187 ? -5.526 1.768 38.323 1.00 54.03 187 MET A O 1
ATOM 1508 N N . GLY A 1 188 ? -4.194 3.117 37.089 1.00 47.25 188 GLY A N 1
ATOM 1509 C CA . GLY A 1 188 ? -3.235 3.422 38.125 1.00 47.25 188 GLY A CA 1
ATOM 1510 C C . GLY A 1 188 ? -4.025 3.876 39.341 1.00 47.25 188 GLY A C 1
ATOM 1511 O O . GLY A 1 188 ? -4.816 4.810 39.262 1.00 47.25 188 GLY A O 1
ATOM 1512 N N . THR A 1 189 ? -3.843 3.162 40.451 1.00 48.41 189 THR A N 1
ATOM 1513 C CA . THR A 1 189 ? -4.322 3.514 41.797 1.00 48.41 189 THR A CA 1
ATOM 1514 C C . THR A 1 189 ? -5.806 3.313 42.158 1.00 48.41 189 THR A C 1
ATOM 1516 O O . THR A 1 189 ? -6.283 3.900 43.119 1.00 48.41 189 THR A O 1
ATOM 1519 N N . GLY A 1 190 ? -6.520 2.342 41.578 1.00 45.50 190 GLY A N 1
ATOM 1520 C CA . GLY A 1 190 ? -7.738 1.807 42.235 1.00 45.50 190 GLY A CA 1
ATOM 1521 C C . GLY A 1 190 ? -7.457 1.000 43.524 1.00 45.50 190 GLY A C 1
ATOM 1522 O O . GLY A 1 190 ? -8.320 0.837 44.388 1.00 45.50 190 GLY A O 1
ATOM 1523 N N . LYS A 1 191 ? -6.223 0.497 43.685 1.00 48.91 191 LYS A N 1
ATOM 1524 C CA . LYS A 1 191 ? -5.824 -0.356 44.823 1.00 48.91 191 LYS A CA 1
ATOM 1525 C C . LYS A 1 191 ? -5.608 0.423 46.131 1.00 48.91 191 LYS A C 1
ATOM 1527 O O . LYS A 1 191 ? -5.748 -0.162 47.201 1.00 48.91 191 LYS A O 1
ATOM 1532 N N . ALA A 1 192 ? -5.343 1.731 46.067 1.00 52.03 192 ALA A N 1
ATOM 1533 C CA . ALA A 1 192 ? -5.152 2.565 47.258 1.00 52.03 192 ALA A CA 1
ATOM 1534 C C . ALA A 1 192 ? -6.480 2.881 47.977 1.00 52.03 192 ALA A C 1
ATOM 1536 O O . ALA A 1 192 ? -6.542 2.841 49.203 1.00 52.03 192 ALA A O 1
ATOM 1537 N N . MET A 1 193 ? -7.578 3.094 47.242 1.00 47.69 193 MET A N 1
ATOM 1538 C CA . MET A 1 193 ? -8.876 3.449 47.840 1.00 47.69 193 MET A CA 1
ATOM 1539 C C . MET A 1 193 ? -9.590 2.265 48.514 1.00 47.69 193 MET A C 1
ATOM 1541 O O . MET A 1 193 ? -10.252 2.440 49.538 1.00 47.69 193 MET A O 1
ATOM 1545 N N . ASN A 1 194 ? -9.399 1.040 48.011 1.00 52.03 194 ASN A N 1
ATOM 1546 C CA . ASN A 1 194 ? -9.916 -0.165 48.671 1.00 52.03 194 ASN A CA 1
ATOM 1547 C C . ASN A 1 194 ? -9.067 -0.593 49.883 1.00 52.03 194 ASN A C 1
ATOM 1549 O O . ASN A 1 194 ? -9.615 -1.169 50.820 1.00 52.03 194 ASN A O 1
ATOM 1553 N N . ALA A 1 195 ? -7.773 -0.246 49.920 1.00 51.00 195 ALA A N 1
ATOM 1554 C CA . ALA A 1 195 ? -6.906 -0.471 51.081 1.00 51.00 195 ALA A CA 1
ATOM 1555 C C . ALA A 1 195 ? -7.179 0.513 52.238 1.00 51.00 195 ALA A C 1
ATOM 1557 O O . ALA A 1 195 ? -7.012 0.159 53.405 1.00 51.00 195 ALA A O 1
ATOM 1558 N N . VAL A 1 196 ? -7.643 1.733 51.939 1.00 54.72 196 VAL A N 1
ATOM 1559 C CA . VAL A 1 196 ? -8.125 2.680 52.961 1.00 54.72 196 VAL A CA 1
ATOM 1560 C C . VAL A 1 196 ? -9.495 2.245 53.505 1.00 54.72 196 VAL A C 1
ATOM 1562 O O . VAL A 1 196 ? -9.711 2.295 54.714 1.00 54.72 196 VAL A O 1
ATOM 1565 N N . LYS A 1 197 ? -10.390 1.701 52.663 1.00 52.25 197 LYS A N 1
ATOM 1566 C CA . LYS A 1 197 ? -11.675 1.121 53.113 1.00 52.25 197 LYS A CA 1
ATOM 1567 C C . LYS A 1 197 ? -11.536 -0.191 53.899 1.00 52.25 197 LYS A C 1
ATOM 1569 O O . LYS A 1 197 ? -12.406 -0.491 54.714 1.00 52.25 197 LYS A O 1
ATOM 1574 N N . SER A 1 198 ? -10.471 -0.970 53.696 1.00 52.06 198 SER A N 1
ATOM 1575 C CA . SER A 1 198 ? -10.237 -2.220 54.439 1.00 52.06 198 SER A CA 1
ATOM 1576 C C . SER A 1 198 ? -9.565 -2.017 55.802 1.00 52.06 198 SER A C 1
ATOM 1578 O O . SER A 1 198 ? -9.532 -2.952 56.599 1.00 52.06 198 SER A O 1
ATOM 1580 N N . LYS A 1 199 ? -9.036 -0.819 56.091 1.00 53.97 199 LYS A N 1
ATOM 1581 C CA . LYS A 1 199 ? -8.393 -0.491 57.376 1.00 53.97 199 LYS A CA 1
ATOM 1582 C C . LYS A 1 199 ? -9.341 0.128 58.416 1.00 53.97 199 LYS A C 1
ATOM 1584 O O . LYS A 1 199 ? -8.944 0.252 59.568 1.00 53.97 199 LYS A O 1
ATOM 1589 N N . SER A 1 200 ? -10.579 0.477 58.055 1.00 53.81 200 SER A N 1
ATOM 1590 C CA . SER A 1 200 ? -11.481 1.279 58.904 1.00 53.81 200 SER A CA 1
ATOM 1591 C C . SER A 1 200 ? -12.813 0.626 59.290 1.00 53.81 200 SER A C 1
ATOM 1593 O O . SER A 1 200 ? -13.652 1.285 59.899 1.00 53.81 200 SER A O 1
ATOM 1595 N N . LYS A 1 201 ? -13.035 -0.666 59.014 1.00 56.28 201 LYS A N 1
ATOM 1596 C CA . LYS A 1 201 ? -14.179 -1.378 59.608 1.00 56.28 201 LYS A CA 1
ATOM 1597 C C . LYS A 1 201 ? -13.711 -2.155 60.839 1.00 56.28 201 LYS A C 1
ATOM 1599 O O . LYS A 1 201 ? -12.992 -3.143 60.669 1.00 56.28 201 LYS A O 1
ATOM 1604 N N . PRO A 1 202 ? -14.091 -1.761 62.072 1.00 54.44 202 PRO A N 1
ATOM 1605 C CA . PRO A 1 202 ? -13.871 -2.624 63.221 1.00 54.44 202 PRO A CA 1
ATOM 1606 C C . PRO A 1 202 ? -14.573 -3.953 62.938 1.00 54.44 202 PRO A C 1
ATOM 1608 O O . PRO A 1 202 ? -15.747 -3.989 62.573 1.00 54.44 202 PRO A O 1
ATOM 1611 N N . ASN A 1 203 ? -13.830 -5.054 63.033 1.00 64.38 203 ASN A N 1
ATOM 1612 C CA . ASN A 1 203 ? -14.369 -6.386 62.798 1.00 64.38 203 ASN A CA 1
ATOM 1613 C C . ASN A 1 203 ? -15.420 -6.681 63.889 1.00 64.38 203 ASN A C 1
ATOM 1615 O O . ASN A 1 203 ? -15.065 -7.039 65.016 1.00 64.38 203 ASN A O 1
ATOM 1619 N N . LEU A 1 204 ? -16.707 -6.480 63.566 1.00 58.38 204 LEU A N 1
ATOM 1620 C CA . LEU A 1 204 ? -17.839 -6.642 64.489 1.00 58.38 204 LEU A CA 1
ATOM 1621 C C . LEU A 1 204 ? -17.842 -8.025 65.154 1.00 58.38 204 LEU A C 1
ATOM 1623 O O . LEU A 1 204 ? -18.184 -8.134 66.330 1.00 58.38 204 LEU A O 1
ATOM 1627 N N . GLN A 1 205 ? -17.392 -9.066 64.446 1.00 62.09 205 GLN A N 1
ATOM 1628 C CA . GLN A 1 205 ? -17.296 -10.422 64.990 1.00 62.09 205 GLN A CA 1
ATOM 1629 C C . GLN A 1 205 ? -16.221 -10.520 66.087 1.00 62.09 205 GLN A C 1
ATOM 1631 O O . GLN A 1 205 ? -16.467 -11.120 67.134 1.00 62.09 205 GLN A O 1
ATOM 1636 N N . LYS A 1 206 ? -15.071 -9.844 65.923 1.00 59.78 206 LYS A N 1
ATOM 1637 C CA . LYS A 1 206 ? -14.025 -9.765 66.964 1.00 59.78 206 LYS A CA 1
ATOM 1638 C C . LYS A 1 206 ? -14.471 -8.947 68.185 1.00 59.78 206 LYS A C 1
ATOM 1640 O O . LYS A 1 206 ? -14.108 -9.294 69.308 1.00 59.78 206 LYS A O 1
ATOM 1645 N N . MET A 1 207 ? -15.275 -7.893 68.008 1.00 59.12 207 MET A N 1
ATOM 1646 C CA . MET A 1 207 ? -15.833 -7.115 69.131 1.00 59.12 207 MET A CA 1
ATOM 1647 C C . MET A 1 207 ? -16.947 -7.868 69.877 1.00 59.12 207 MET A C 1
ATOM 1649 O O . MET A 1 207 ? -16.999 -7.817 71.109 1.00 59.12 207 MET A O 1
ATOM 1653 N N . ALA A 1 208 ? -17.797 -8.609 69.159 1.00 62.38 208 ALA A N 1
ATOM 1654 C CA . ALA A 1 208 ? -18.838 -9.454 69.743 1.00 62.38 208 ALA A CA 1
ATOM 1655 C C . ALA A 1 208 ? -18.239 -10.597 70.582 1.00 62.38 208 ALA A C 1
ATOM 1657 O O . ALA A 1 208 ? -18.641 -10.780 71.730 1.00 62.38 208 ALA A O 1
ATOM 1658 N N . GLN A 1 209 ? -17.200 -11.276 70.078 1.00 64.69 209 GLN A N 1
ATOM 1659 C CA . GLN A 1 209 ? -16.475 -12.322 70.816 1.00 64.69 209 GLN A CA 1
ATOM 1660 C C . GLN A 1 209 ? -15.764 -11.791 72.075 1.00 64.69 209 GLN A C 1
ATOM 1662 O O . GLN A 1 209 ? -15.679 -12.484 73.089 1.00 64.69 209 GLN A O 1
ATOM 1667 N N . LYS A 1 210 ? -15.278 -10.540 72.061 1.00 60.78 210 LYS A N 1
ATOM 1668 C CA . LYS A 1 210 ? -14.658 -9.906 73.242 1.00 60.78 210 LYS A CA 1
ATOM 1669 C C . LYS A 1 210 ? -15.698 -9.557 74.319 1.00 60.78 210 LYS A C 1
ATOM 1671 O O . LYS A 1 210 ? -15.425 -9.709 75.511 1.00 60.78 210 LYS A O 1
ATOM 1676 N N . ARG A 1 211 ? -16.910 -9.146 73.915 1.00 59.56 211 ARG A N 1
ATOM 1677 C CA . ARG A 1 211 ? -18.046 -8.885 74.821 1.00 59.56 211 ARG A CA 1
ATOM 1678 C C . ARG A 1 211 ? -18.609 -10.166 75.445 1.00 59.56 211 ARG A C 1
ATOM 1680 O O . ARG A 1 211 ? -18.913 -10.161 76.638 1.00 59.56 211 ARG A O 1
ATOM 1687 N N . THR A 1 212 ? -18.713 -11.260 74.691 1.00 59.91 212 THR A N 1
ATOM 1688 C CA . THR A 1 212 ? -19.178 -12.554 75.224 1.00 59.91 212 THR A CA 1
ATOM 1689 C C . THR A 1 212 ? -18.152 -13.192 76.157 1.00 59.91 212 THR A C 1
ATOM 1691 O O . THR A 1 212 ? -18.539 -13.621 77.241 1.00 59.91 212 THR A O 1
ATOM 1694 N N . ARG A 1 213 ? -16.847 -13.146 75.836 1.00 61.16 213 ARG A N 1
ATOM 1695 C CA . ARG A 1 213 ? -15.778 -13.609 76.749 1.00 61.16 213 ARG A CA 1
ATOM 1696 C C . ARG A 1 213 ? -15.752 -12.828 78.064 1.00 61.16 213 ARG A C 1
ATOM 1698 O O . ARG A 1 213 ? -15.583 -13.435 79.112 1.00 61.16 213 ARG A O 1
ATOM 1705 N N . SER A 1 214 ? -15.984 -11.512 78.032 1.00 59.72 214 SER A N 1
ATOM 1706 C CA . SER A 1 214 ? -16.122 -10.673 79.238 1.00 59.72 214 SER A CA 1
ATOM 1707 C C . SER A 1 214 ? -17.331 -11.071 80.101 1.00 59.72 214 SER A C 1
ATOM 1709 O O . SER A 1 214 ? -17.204 -11.208 81.322 1.00 59.72 214 SER A O 1
ATOM 1711 N N . LYS A 1 215 ? -18.492 -11.329 79.479 1.00 64.06 215 LYS A N 1
ATOM 1712 C CA . LYS A 1 215 ? -19.684 -11.832 80.182 1.00 64.06 215 LYS A CA 1
ATOM 1713 C C . LYS A 1 215 ? -19.450 -13.226 80.774 1.00 64.06 215 LYS A C 1
ATOM 1715 O O . LYS A 1 215 ? -19.780 -13.433 81.937 1.00 64.06 215 LYS A O 1
ATOM 1720 N N . GLN A 1 216 ? -18.820 -14.138 80.032 1.00 63.97 216 GLN A N 1
ATOM 1721 C CA . GLN A 1 216 ? -18.468 -15.477 80.518 1.00 63.97 216 GLN A CA 1
ATOM 1722 C C . GLN A 1 216 ? -17.469 -15.422 81.681 1.00 63.97 216 GLN A C 1
ATOM 1724 O O . GLN A 1 216 ? -17.692 -16.076 82.693 1.00 63.97 216 GLN A O 1
ATOM 1729 N N . PHE A 1 217 ? -16.437 -14.572 81.612 1.00 63.28 217 PHE A N 1
ATOM 1730 C CA . PHE A 1 217 ? -15.495 -14.378 82.722 1.00 63.28 217 PHE A CA 1
ATOM 1731 C C . PHE A 1 217 ? -16.173 -13.803 83.973 1.00 63.28 217 PHE A C 1
ATOM 1733 O O . PHE A 1 217 ? -15.872 -14.239 85.080 1.00 63.28 217 PHE A O 1
ATOM 1740 N N . ARG A 1 218 ? -17.111 -12.852 83.831 1.00 68.94 218 ARG A N 1
ATOM 1741 C CA . ARG A 1 218 ? -17.884 -12.318 84.970 1.00 68.94 218 ARG A CA 1
ATOM 1742 C C . ARG A 1 218 ? -18.793 -13.366 85.604 1.00 68.94 218 ARG A C 1
ATOM 1744 O O . ARG A 1 218 ? -18.875 -13.409 86.827 1.00 68.94 218 ARG A O 1
ATOM 1751 N N . VAL A 1 219 ? -19.453 -14.195 84.799 1.00 70.12 219 VAL A N 1
ATOM 1752 C CA . VAL A 1 219 ? -20.309 -15.282 85.296 1.00 70.12 219 VAL A CA 1
ATOM 1753 C C . VAL A 1 219 ? -19.465 -16.341 86.008 1.00 70.12 219 VAL A C 1
ATOM 1755 O O . VAL A 1 219 ? -19.769 -16.677 87.147 1.00 70.12 219 VAL A O 1
ATOM 1758 N N . LEU A 1 220 ? -18.341 -16.766 85.423 1.00 65.12 220 LEU A N 1
ATOM 1759 C CA . LEU A 1 220 ? -17.420 -17.731 86.036 1.00 65.12 220 LEU A CA 1
ATOM 1760 C C . LEU A 1 220 ? -16.810 -17.214 87.348 1.00 65.12 220 LEU A C 1
ATOM 1762 O O . LEU A 1 220 ? -16.751 -17.953 88.325 1.00 65.12 220 LEU A O 1
ATOM 1766 N N . LYS A 1 221 ? -16.443 -15.926 87.423 1.00 68.50 221 LYS A N 1
ATOM 1767 C CA . LYS A 1 221 ? -15.933 -15.297 88.657 1.00 68.50 221 LYS A CA 1
ATOM 1768 C C . LYS A 1 221 ? -17.017 -15.137 89.734 1.00 68.50 221 LYS A C 1
ATOM 1770 O O . LYS A 1 221 ? -16.702 -15.105 90.919 1.00 68.50 221 LYS A O 1
ATOM 1775 N N . LYS A 1 222 ? -18.295 -15.030 89.342 1.00 67.19 222 LYS A N 1
ATOM 1776 C CA . LYS A 1 222 ? -19.444 -15.004 90.265 1.00 67.19 222 LYS A CA 1
ATOM 1777 C C . LYS A 1 222 ? -19.742 -16.406 90.807 1.00 67.19 222 LYS A C 1
ATOM 1779 O O . LYS A 1 222 ? -19.968 -16.540 92.001 1.00 67.19 222 LYS A O 1
ATOM 1784 N N . ILE A 1 223 ? -19.658 -17.433 89.958 1.00 65.06 223 ILE A N 1
ATOM 1785 C CA . ILE A 1 223 ? -19.806 -18.844 90.347 1.00 65.06 223 ILE A CA 1
ATOM 1786 C C . ILE A 1 223 ? -18.667 -19.272 91.286 1.00 65.06 223 ILE A C 1
ATOM 1788 O O . ILE A 1 223 ? -18.939 -19.833 92.344 1.00 65.06 223 ILE A O 1
ATOM 1792 N N . SER A 1 224 ? -17.410 -18.923 90.982 1.00 64.62 224 SER A N 1
ATOM 1793 C CA . SER A 1 224 ? -16.274 -19.266 91.852 1.00 64.62 224 SER A CA 1
ATOM 1794 C C . SER A 1 224 ? -16.364 -18.589 93.226 1.00 64.62 224 SER A C 1
ATOM 1796 O O . SER A 1 224 ? -16.044 -19.204 94.236 1.00 64.62 224 SER A O 1
ATOM 1798 N N . LYS A 1 225 ? -16.853 -17.340 93.287 1.00 61.62 225 LYS A N 1
ATOM 1799 C CA . LYS A 1 225 ? -17.035 -16.590 94.543 1.00 61.62 225 LYS A CA 1
ATOM 1800 C C . LYS A 1 225 ? -18.181 -17.137 95.406 1.00 61.62 225 LYS A C 1
ATOM 1802 O O . LYS A 1 225 ? -18.142 -16.980 96.622 1.00 61.62 225 LYS A O 1
ATOM 1807 N N . LEU A 1 226 ? -19.169 -17.792 94.792 1.00 61.31 226 LEU A N 1
ATOM 1808 C CA . LEU A 1 226 ? -20.247 -18.498 95.492 1.00 61.31 226 LEU A CA 1
ATOM 1809 C C . LEU A 1 226 ? -19.782 -19.860 96.037 1.00 61.31 226 LEU A C 1
ATOM 1811 O O . LEU A 1 226 ? -20.197 -20.243 97.124 1.00 61.31 226 LEU A O 1
ATOM 1815 N N . GLN A 1 227 ? -18.867 -20.551 95.347 1.00 61.53 227 GLN A N 1
ATOM 1816 C CA . GLN A 1 227 ? -18.291 -21.820 95.819 1.00 61.53 227 GLN A CA 1
ATOM 1817 C C . GLN A 1 227 ? -17.279 -21.646 96.965 1.00 61.53 227 GLN A C 1
ATOM 1819 O O . GLN A 1 227 ? -17.161 -22.527 97.810 1.00 61.53 227 GLN A O 1
ATOM 1824 N N . THR A 1 228 ? -16.591 -20.502 97.054 1.00 58.09 228 THR A N 1
ATOM 1825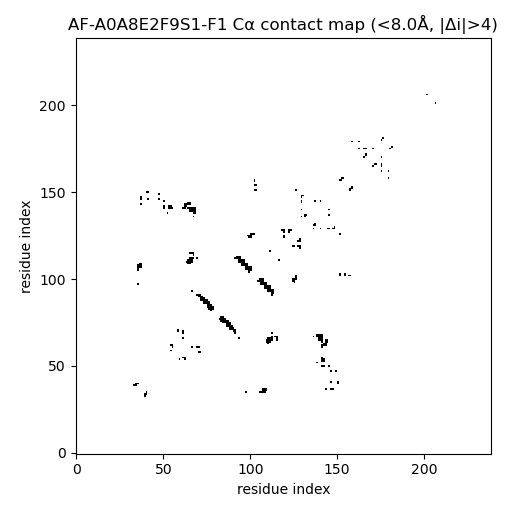 C CA . THR A 1 228 ? -15.653 -20.198 98.155 1.00 58.09 228 THR A CA 1
ATOM 1826 C C . THR A 1 228 ? -16.298 -19.481 99.350 1.00 58.09 228 THR A C 1
ATOM 1828 O O . THR A 1 228 ? -15.606 -19.160 100.311 1.00 58.09 228 THR A O 1
ATOM 1831 N N . GLY A 1 229 ? -17.603 -19.189 99.298 1.00 53.16 229 GLY A N 1
ATOM 1832 C CA . GLY A 1 229 ? -18.329 -18.451 100.342 1.00 53.16 229 GLY A CA 1
ATOM 1833 C C . GLY A 1 229 ? -18.895 -19.308 101.480 1.00 53.16 229 GLY A C 1
ATOM 1834 O O . GLY A 1 229 ? -19.420 -18.761 102.444 1.00 53.16 229 GLY A O 1
ATOM 1835 N N . GLY A 1 230 ? -18.798 -20.636 101.398 1.00 56.06 230 GLY A N 1
ATOM 1836 C CA . GLY A 1 230 ? -19.321 -21.549 102.413 1.00 56.06 230 GLY A CA 1
ATOM 1837 C C . GLY A 1 230 ? -18.207 -22.296 103.133 1.00 56.06 230 GLY A C 1
ATOM 1838 O O . GLY A 1 230 ? -17.765 -23.316 102.620 1.00 56.06 230 GLY A O 1
ATOM 1839 N N . LYS A 1 231 ? -17.763 -21.777 104.290 1.00 58.25 231 LYS A N 1
ATOM 1840 C CA . LYS A 1 231 ? -17.203 -22.498 105.464 1.00 58.25 231 LYS A CA 1
ATOM 1841 C C . LYS A 1 231 ? -16.361 -21.548 106.325 1.00 58.25 231 LYS A C 1
ATOM 1843 O O . LYS A 1 231 ? -15.146 -21.523 106.188 1.00 58.25 231 LYS A O 1
ATOM 1848 N N . ARG A 1 232 ? -17.008 -20.814 107.238 1.00 50.97 232 ARG A N 1
ATOM 1849 C CA . ARG A 1 232 ? -16.506 -20.497 108.596 1.00 50.97 232 ARG A CA 1
ATOM 1850 C C . ARG A 1 232 ? -17.718 -20.331 109.516 1.00 50.97 232 ARG A C 1
ATOM 1852 O O . ARG A 1 232 ? -18.048 -19.234 109.945 1.00 50.97 232 ARG A O 1
ATOM 1859 N N . GLY A 1 233 ? -18.436 -21.437 109.716 1.00 49.19 233 GLY A N 1
ATOM 1860 C CA . GLY A 1 233 ? -19.395 -21.569 110.807 1.00 49.19 233 GLY A CA 1
ATOM 1861 C C . GLY A 1 233 ? -18.620 -21.731 112.109 1.00 49.19 233 GLY A C 1
ATOM 1862 O O . GLY A 1 233 ? -17.691 -22.535 112.177 1.00 49.19 233 GLY A O 1
ATOM 1863 N N . ALA A 1 234 ? -18.967 -20.899 113.082 1.00 56.78 234 ALA A N 1
ATOM 1864 C CA . ALA A 1 234 ? -18.394 -20.855 114.412 1.00 56.78 234 ALA A CA 1
ATOM 1865 C C . ALA A 1 234 ? -18.511 -22.211 115.126 1.00 56.78 234 ALA A C 1
ATOM 1867 O O . ALA A 1 234 ? -19.588 -22.802 115.179 1.00 56.78 234 ALA A O 1
ATOM 1868 N N . VAL A 1 235 ? -17.406 -22.671 115.713 1.00 57.38 235 VAL A N 1
ATOM 1869 C CA . VAL A 1 235 ? -17.419 -23.699 116.755 1.00 57.38 235 VAL A CA 1
ATOM 1870 C C . VAL A 1 235 ? -17.576 -22.960 118.081 1.00 57.38 235 VAL A C 1
ATOM 1872 O O . VAL A 1 235 ? -16.640 -22.323 118.554 1.00 57.38 235 VAL A O 1
ATOM 1875 N N . VAL A 1 236 ? -18.784 -23.002 118.641 1.00 56.06 236 VAL A N 1
ATOM 1876 C CA . VAL A 1 236 ? -19.085 -22.598 120.020 1.00 56.06 236 VAL A CA 1
ATOM 1877 C C . VAL A 1 236 ? -19.886 -23.726 120.661 1.00 56.06 236 VAL A C 1
ATOM 1879 O O . VAL A 1 236 ? -21.053 -23.922 120.336 1.00 56.06 236 VAL A O 1
ATOM 1882 N N . THR A 1 237 ? -19.261 -24.438 121.595 1.00 54.72 237 THR A N 1
ATOM 1883 C CA . THR A 1 237 ? -19.898 -25.327 122.583 1.00 54.72 237 THR A CA 1
ATOM 1884 C C . THR A 1 237 ? -19.016 -25.278 123.838 1.00 54.72 237 THR A C 1
ATOM 1886 O O . THR A 1 237 ? -17.834 -25.587 123.733 1.00 54.72 237 THR A O 1
ATOM 1889 N N . LYS A 1 238 ? -19.458 -24.618 124.928 1.00 49.03 238 LYS A N 1
ATOM 1890 C CA . LYS A 1 238 ? -20.041 -25.208 126.167 1.00 49.03 238 LYS A CA 1
ATOM 1891 C C . LYS A 1 238 ? -19.131 -26.310 126.750 1.00 49.03 238 LYS A C 1
ATOM 1893 O O . LYS A 1 238 ? -18.892 -27.281 126.049 1.00 49.03 238 LYS A O 1
ATOM 1898 N N . LYS A 1 239 ? -18.620 -26.252 127.980 1.00 45.16 239 LYS A N 1
ATOM 1899 C CA . LYS A 1 239 ? -19.189 -25.898 129.292 1.00 45.16 239 LYS A CA 1
ATOM 1900 C C . LYS A 1 239 ? -18.041 -25.583 130.253 1.00 45.16 239 LYS A C 1
ATOM 1902 O O . LYS A 1 239 ? -16.957 -26.160 130.026 1.00 45.16 239 LYS A O 1
#

Sequence (239 aa):
MTPRLSTRLSYPPLIGLLSRRTFSTTSACLADIGSHRIEALIPQNARIPDYPYGPSHIYKQSNKGLYGGSRIQFGNNVSDRTETKTRRSWSPNIISKSLYSVALRKKIKIRVSSRVLRTIDKVGGLDEYVLGEKEARIKELGPQGWKLRWRIMSQQAVKERFRIQAAELGLSAHIIQRRWGEKKKDMGTGKAMNAVKSKSKPNLQKMAQKRTRSKQFRVLKKISKLQTGGKRGAVVTKK

InterPro domains:
  IPR026569 Large ribosomal subunit protein bL28 [PF00830] (64-122)
  IPR026569 Large ribosomal subunit protein bL28 [PTHR13528] (47-216)
  IPR034704 Large ribosomal subunit protein bL28/bL31-like superfamily [SSF143800] (62-138)
  IPR037147 Large ribosomal subunit protein bL28 superfamily [G3DSA:2.30.170.40] (67-136)

Foldseek 3Di:
DDDDDDDDDDDDDDPDDDDDPPPDPDDPDPPPPDCQELVNLDDPPDDADAQPVHADDPANVCQQFQEQPFDKDKFFDADPPPRDTDIDIDHFAWDFDFFADPLVRGTHTGTHGPVVVVVQVVLPGDLSQLCDPDPSSSVRCHNSSSSVNRSSCPGPVNLVVVLVVCVVVVHDPVVSCVVSNDDPPPPPPPVVVVVVVVVPDDPVVVVVVVVVVVVVVVVVVVVVCVVVPDDDDDDDDDD

Solvent-accessible surface area (backbone atoms only — not comparable to full-atom values): 15055 Å² total; per-residue (Å²): 142,80,86,83,85,80,82,80,82,82,74,79,85,81,82,81,79,78,90,76,70,92,82,65,86,68,73,85,68,88,62,78,84,50,72,31,33,67,74,62,70,44,65,92,87,62,89,70,80,81,56,94,84,56,72,58,80,88,52,54,71,42,38,69,19,38,34,56,72,58,59,73,44,77,52,66,47,66,42,93,86,75,61,51,74,42,85,45,75,47,74,70,64,70,43,81,47,72,46,64,27,78,87,74,74,42,53,37,51,41,41,32,19,60,69,43,51,57,47,23,62,72,62,72,30,56,56,53,53,57,65,45,81,53,67,70,49,58,68,24,27,38,49,43,34,47,54,49,34,54,59,49,58,68,33,63,74,51,42,50,55,50,49,52,54,38,49,75,73,65,52,56,68,67,58,50,41,73,76,69,44,79,77,76,73,79,66,81,68,64,68,59,61,56,53,57,62,68,72,70,64,79,60,61,67,64,54,51,53,53,52,50,51,52,51,49,52,53,50,52,55,50,52,54,54,60,67,72,66,75,84,85,78,83,91,82,78,89,132

Organism: NCBI:txid574774

Radius of gyration: 41.57 Å; Cα contacts (8 Å, |Δi|>4): 204; chains: 1; bounding box: 86×64×169 Å

pLDDT: mean 80.45, std 19.31, range [40.78, 98.44]

Secondary structure (DSSP, 8-state):
---------------------TT--S-----SSSTTBHHHHS-TT--PPPPTT---SS-GGGGGEE-TT---EEEEEE-TTT--EEEEEE---EEEEEEEETTTTEEEEEEEEHHHHHHHHHHTSHHHHHH--SHHHHHHHHHHHHHHHHHHHTSHHHHHHHHHHHHHTT--HHHHHHHHPPP----TTHHHHHHHHTSSS--HHHHHHHHHHHHHHHHHHHHHHHHTS----------

Mean predicted aligned error: 15.93 Å